Protein AF-A0A378FXF4-F1 (afdb_monomer_lite)

Sequence (335 aa):
MTRPAQHLLMALAFDVYWTLVVMLRERGLLIWLTLAIFAWLRLPATSRPPALLLAAAGCGLDACWALAGLIDFRGDSLLPLWMVALWLMFAVVWTRLTRTATLPGWVLATAATLGGPVAYLIGARLGAMTLLVPTALAVAAMACGWLVIMLLFHLGMGRQKMRFALLLLWLTVLAPAAHAADWLAWRRVGEAILTWGPFTVYHSQLRTPNGRYDGPQQDRALIITYQRDIDREALVDATRDQWQAQGILQQEPRSEAWLRMLQGIWPDVAPGSQLAFVVRGGEGQFWYRASAAQTAFTPLGPRQSAAFSTRFLAIWLDPRTTYPELRQQLIGGTP

Secondary structure (DSSP, 8-state):
--HHHHHHHHHHHHHHHHHHHHHHGGGGHHHHHHHHHHHHHTS-GGGHHHHHHHHHHHHHHHHHHHHTTSEEESSSSSS-HHHHHHHHHHHHHHHHHHHH--S-HHHHHHHHHHHHHHHHHHHHHTTSEEESS-HHHHHHHHHHHHHHHHHHHHHHTT-S-GGGHHHHHHHTS--------GGGSSEEEEEEEEEETTEEEEEEEEEETTSS---TTS-EEEEEEESS-B-HHHHHHHHHHHHHHTTHHHH-TTHHHHHHHHHHH---B-TT-EEEEEEETTEEEEEEES-TT--SPEEEEEEE-HHHHHHHHHHHHSTT-S-HHHHHHHTT---

Radius of gyration: 25.56 Å; chains: 1; bounding box: 62×44×76 Å

Foldseek 3Di:
DDLVVVLVVLVVVLVVLLVCCLQCPPVCLVVLQVVLVVLLVPDDPVLNVLLVVQLVLVQVLQLVCLVLQFKFFPDLDSGGSSSSSSSSNCSSSLSVCLVRDPDQLVVSLVCQLQVQLVSVVVSCVSVRMHGLDPSVLSNVSSSLSSNVSSVVSCVVVVRDDPPCVVVVVVSVVPPPPPPQPCQVVFAWLFKFWDDDVPGTAWIKTKGFNPSADPDLQGWIKIKIAGQAWAALVRVLVVLVVQCVLVCNVVVPVCSVVVSVVSSVWDGTAHHQKMWMWTDDSLKIWIWIDRHPSRPGTGTTDDIHGSVCSSSSCCCQAPCSHPCNVSNCRRRNHDD

Structure (mmCIF, N/CA/C/O backbone):
data_AF-A0A378FXF4-F1
#
_entry.id   AF-A0A378FXF4-F1
#
loop_
_atom_site.group_PDB
_atom_site.id
_atom_site.type_symbol
_atom_site.label_atom_id
_atom_site.label_alt_id
_atom_site.label_comp_id
_atom_site.label_asym_id
_atom_site.label_entity_id
_atom_site.label_seq_id
_atom_site.pdbx_PDB_ins_code
_atom_site.Cartn_x
_atom_site.Cartn_y
_atom_site.Cartn_z
_atom_site.occupancy
_atom_site.B_iso_or_equiv
_atom_site.auth_seq_id
_atom_site.auth_comp_id
_atom_site.auth_asym_id
_atom_site.auth_atom_id
_atom_site.pdbx_PDB_model_num
ATOM 1 N N . MET A 1 1 ? 18.047 5.728 -43.992 1.00 62.06 1 MET A N 1
ATOM 2 C CA . MET A 1 1 ? 17.307 6.518 -42.978 1.00 62.06 1 MET A CA 1
ATOM 3 C C . MET A 1 1 ? 18.247 7.529 -42.345 1.00 62.06 1 MET A C 1
ATOM 5 O O . MET A 1 1 ? 19.393 7.185 -42.085 1.00 62.06 1 MET A O 1
ATOM 9 N N . THR A 1 2 ? 17.780 8.751 -42.102 1.00 80.56 2 THR A N 1
ATOM 10 C CA . THR A 1 2 ? 18.538 9.773 -41.364 1.00 80.56 2 THR A CA 1
ATOM 11 C C . THR A 1 2 ? 18.615 9.413 -39.872 1.00 80.56 2 THR A C 1
ATOM 13 O O . THR A 1 2 ? 17.736 8.723 -39.353 1.00 80.56 2 THR A O 1
ATOM 16 N N . ARG A 1 3 ? 19.653 9.874 -39.158 1.00 76.44 3 ARG A N 1
ATOM 17 C CA . ARG A 1 3 ? 19.800 9.672 -37.698 1.00 76.44 3 ARG A CA 1
ATOM 18 C C . ARG A 1 3 ? 18.548 10.064 -36.881 1.00 76.44 3 ARG A C 1
ATOM 20 O O . ARG A 1 3 ? 18.115 9.244 -36.077 1.00 76.44 3 ARG A O 1
ATOM 27 N N . PRO A 1 4 ? 17.900 11.230 -37.093 1.00 76.44 4 PRO A N 1
ATOM 28 C CA . PRO A 1 4 ? 16.662 11.568 -36.380 1.00 76.44 4 PRO A CA 1
ATOM 29 C C . PRO A 1 4 ? 15.517 10.580 -36.648 1.00 76.44 4 PRO A C 1
ATOM 31 O O 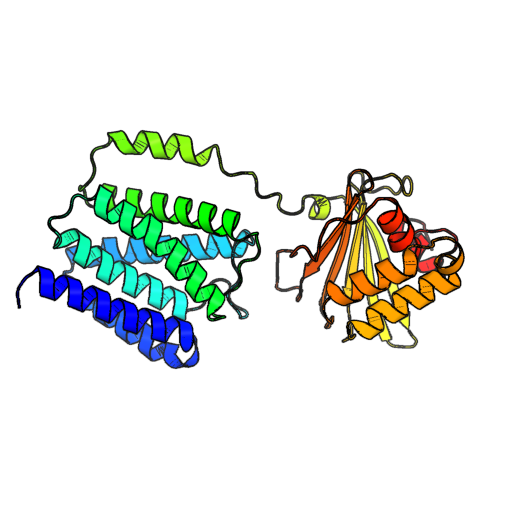. PRO A 1 4 ? 14.822 10.195 -35.712 1.00 76.44 4 PRO A O 1
ATOM 34 N N . ALA A 1 5 ? 15.367 10.091 -37.885 1.00 74.88 5 ALA A N 1
ATOM 35 C CA . ALA A 1 5 ? 14.353 9.087 -38.211 1.00 74.88 5 ALA A CA 1
ATOM 36 C C . ALA A 1 5 ? 14.603 7.747 -37.495 1.00 74.88 5 ALA A C 1
ATOM 38 O O . ALA A 1 5 ? 13.657 7.068 -37.106 1.00 74.88 5 ALA A O 1
ATOM 39 N N . GLN A 1 6 ? 15.869 7.373 -37.274 1.00 81.00 6 GLN A N 1
ATOM 40 C CA . GLN A 1 6 ? 16.220 6.179 -36.494 1.00 81.00 6 GLN A CA 1
ATOM 41 C C . GLN A 1 6 ? 15.868 6.331 -35.007 1.00 81.00 6 GLN A C 1
ATOM 43 O O . GLN A 1 6 ? 15.395 5.374 -34.399 1.00 81.00 6 GLN A O 1
ATOM 48 N N . HIS A 1 7 ? 16.074 7.515 -34.418 1.00 77.50 7 HIS A N 1
ATOM 49 C CA . HIS A 1 7 ? 15.700 7.778 -33.024 1.00 77.50 7 HIS A CA 1
ATOM 50 C C . HIS A 1 7 ? 14.183 7.783 -32.828 1.00 77.50 7 HIS A C 1
ATOM 52 O O . HIS A 1 7 ? 13.703 7.180 -31.872 1.00 77.50 7 HIS A O 1
ATOM 58 N N . LEU A 1 8 ? 13.439 8.392 -33.757 1.00 75.56 8 LEU A N 1
ATOM 59 C CA . LEU A 1 8 ? 11.977 8.385 -33.731 1.00 75.56 8 LEU A CA 1
ATOM 60 C C . LEU A 1 8 ? 11.420 6.962 -33.849 1.00 75.56 8 LEU A C 1
ATOM 62 O O . LEU A 1 8 ? 10.580 6.568 -33.049 1.00 75.56 8 LEU A O 1
ATOM 66 N N . LEU A 1 9 ? 11.930 6.165 -34.796 1.00 78.31 9 LEU A N 1
ATOM 67 C CA . LEU A 1 9 ? 11.511 4.770 -34.950 1.00 78.31 9 LEU A CA 1
ATOM 68 C C . LEU A 1 9 ? 11.789 3.949 -33.683 1.00 78.31 9 LEU A C 1
ATOM 70 O O . LEU A 1 9 ? 10.970 3.128 -33.288 1.00 78.31 9 LEU A O 1
ATOM 74 N N . MET A 1 10 ? 12.937 4.173 -33.042 1.00 84.56 10 MET A N 1
ATOM 75 C CA . MET A 1 10 ? 13.293 3.488 -31.802 1.00 84.56 10 MET A CA 1
ATOM 76 C C . MET A 1 10 ? 12.368 3.872 -30.640 1.00 84.56 10 MET A C 1
ATOM 78 O O . MET A 1 10 ? 11.980 2.989 -29.883 1.00 84.56 10 MET A O 1
ATOM 82 N N . ALA A 1 11 ? 12.006 5.153 -30.515 1.00 80.62 11 ALA A N 1
ATOM 83 C CA . ALA A 1 11 ? 11.046 5.614 -29.513 1.00 80.62 11 ALA A CA 1
ATOM 84 C C . ALA A 1 11 ? 9.661 4.989 -29.746 1.00 80.62 11 ALA A C 1
ATOM 86 O O . ALA A 1 11 ? 9.130 4.351 -28.848 1.00 80.62 11 ALA A O 1
ATOM 87 N N . LEU A 1 12 ? 9.149 5.038 -30.981 1.00 76.81 12 LEU A N 1
ATOM 88 C CA . LEU A 1 12 ? 7.864 4.425 -31.339 1.00 76.81 12 LEU A CA 1
ATOM 89 C C . LEU A 1 12 ? 7.848 2.910 -31.088 1.00 76.81 12 LEU A C 1
ATOM 91 O O . LEU A 1 12 ? 6.879 2.374 -30.559 1.00 76.81 12 LEU A O 1
ATOM 95 N N . ALA A 1 13 ? 8.925 2.207 -31.447 1.00 81.88 13 ALA A N 1
ATOM 96 C CA . ALA A 1 13 ? 9.041 0.773 -31.194 1.00 81.88 13 ALA A CA 1
ATOM 97 C C . ALA A 1 13 ? 9.066 0.457 -29.691 1.00 81.88 13 ALA A C 1
ATOM 99 O O . ALA A 1 13 ? 8.466 -0.530 -29.262 1.00 81.88 13 ALA A O 1
ATOM 100 N N . PHE A 1 14 ? 9.736 1.295 -28.893 1.00 92.62 14 PHE A N 1
ATOM 101 C CA . PHE A 1 14 ? 9.712 1.177 -27.440 1.00 92.62 14 PHE A CA 1
ATOM 102 C C . PHE A 1 14 ? 8.314 1.435 -26.878 1.00 92.62 14 PHE A C 1
ATOM 104 O O . PHE A 1 14 ? 7.867 0.645 -26.058 1.00 92.62 14 PHE A O 1
ATOM 111 N N . ASP A 1 15 ? 7.599 2.457 -27.350 1.00 85.62 15 ASP A N 1
ATOM 112 C CA . ASP A 1 15 ? 6.247 2.779 -26.881 1.00 85.62 15 ASP A CA 1
ATOM 113 C C . ASP A 1 15 ? 5.253 1.646 -27.184 1.00 85.62 15 ASP A C 1
ATOM 115 O O . ASP A 1 15 ? 4.431 1.287 -26.337 1.00 85.62 15 ASP A O 1
ATOM 119 N N . VAL A 1 16 ? 5.364 1.016 -28.360 1.00 85.62 16 VAL A N 1
ATOM 120 C CA . VAL A 1 16 ? 4.578 -0.180 -28.711 1.00 85.62 16 VAL A CA 1
ATOM 121 C C . VAL A 1 16 ? 4.917 -1.342 -27.780 1.00 85.62 16 VAL A C 1
ATOM 123 O O . VAL A 1 16 ? 4.015 -1.953 -27.209 1.00 85.62 16 VAL A O 1
ATOM 126 N N . TYR A 1 17 ? 6.206 -1.636 -27.590 1.00 93.50 17 TYR A N 1
ATOM 127 C CA . TYR A 1 17 ? 6.646 -2.691 -26.676 1.00 93.50 17 TYR A CA 1
ATOM 128 C C . TYR A 1 17 ? 6.151 -2.436 -25.246 1.00 93.50 17 TYR A C 1
ATOM 130 O O . TYR A 1 17 ? 5.557 -3.318 -24.632 1.00 93.50 17 TYR A O 1
ATOM 138 N N . TRP A 1 18 ? 6.336 -1.216 -24.743 1.00 95.50 18 TRP A N 1
ATOM 139 C CA . TRP A 1 18 ? 5.904 -0.779 -23.422 1.00 95.50 18 TRP A CA 1
ATOM 140 C C . TRP A 1 18 ? 4.398 -0.975 -23.242 1.00 95.50 18 TRP A C 1
ATOM 142 O O . TRP A 1 18 ? 3.968 -1.598 -22.272 1.00 95.50 18 TRP A O 1
ATOM 152 N N . THR A 1 19 ? 3.600 -0.531 -24.217 1.00 87.50 19 THR A N 1
ATOM 153 C CA . THR A 1 19 ? 2.136 -0.643 -24.174 1.00 87.50 19 THR A CA 1
ATOM 154 C C . THR A 1 19 ? 1.699 -2.102 -24.094 1.00 87.50 19 THR A C 1
ATOM 156 O O . THR A 1 19 ? 0.854 -2.455 -23.270 1.00 87.50 19 THR A O 1
ATOM 159 N N . LEU A 1 20 ? 2.298 -2.970 -24.915 1.00 87.62 20 LEU A N 1
ATOM 160 C CA . LEU A 1 20 ? 1.986 -4.398 -24.933 1.00 87.62 20 LEU A CA 1
ATOM 161 C C . LEU A 1 20 ? 2.370 -5.090 -23.620 1.00 87.62 20 LEU A C 1
ATOM 163 O O . LEU A 1 20 ? 1.566 -5.855 -23.085 1.00 87.62 20 LEU A O 1
ATOM 167 N N . VAL A 1 21 ? 3.547 -4.784 -23.067 1.00 94.25 21 VAL A N 1
ATOM 168 C CA . VAL A 1 21 ? 3.995 -5.318 -21.772 1.00 94.25 21 VAL A CA 1
ATOM 169 C C . VAL A 1 21 ? 3.034 -4.913 -20.653 1.00 94.25 21 VAL A C 1
ATOM 171 O O . VAL A 1 21 ? 2.615 -5.761 -19.870 1.00 94.25 21 VAL A O 1
ATOM 174 N N . VAL A 1 22 ? 2.634 -3.642 -20.593 1.00 89.06 22 VAL A N 1
ATOM 175 C CA . VAL A 1 22 ? 1.740 -3.116 -19.545 1.00 89.06 22 VAL A CA 1
ATOM 176 C C . VAL A 1 22 ? 0.324 -3.697 -19.648 1.00 89.06 22 VAL A C 1
ATOM 178 O O . VAL A 1 22 ? -0.300 -4.003 -18.626 1.00 89.06 22 VAL A O 1
ATOM 181 N N . MET A 1 23 ? -0.178 -3.891 -20.870 1.00 85.81 23 MET A N 1
ATOM 182 C CA . MET A 1 23 ? -1.511 -4.447 -21.132 1.00 85.81 23 MET A CA 1
ATOM 183 C C . MET A 1 23 ? -1.594 -5.949 -20.862 1.00 85.81 23 MET A C 1
ATOM 185 O O . MET A 1 23 ? -2.552 -6.421 -20.249 1.00 85.81 23 MET A O 1
ATOM 189 N N . LEU A 1 24 ? -0.601 -6.709 -21.328 1.00 88.06 24 LEU A N 1
ATOM 190 C CA . LEU A 1 24 ? -0.644 -8.173 -21.333 1.00 88.06 24 LEU A CA 1
ATOM 191 C C . LEU A 1 24 ? 0.106 -8.802 -20.154 1.00 88.06 24 LEU A C 1
ATOM 193 O O . LEU A 1 24 ? -0.220 -9.928 -19.779 1.00 88.06 24 LEU A O 1
ATOM 197 N N . ARG A 1 25 ? 1.064 -8.089 -19.548 1.00 92.06 25 ARG A N 1
ATOM 198 C CA . ARG A 1 25 ? 1.825 -8.497 -18.353 1.00 92.06 25 ARG A CA 1
ATOM 199 C C . ARG A 1 25 ? 2.312 -9.944 -18.462 1.00 92.06 25 ARG A C 1
ATOM 201 O O . ARG A 1 25 ? 3.013 -10.283 -19.418 1.00 92.06 25 ARG A O 1
ATOM 208 N N . GLU A 1 26 ? 1.883 -10.805 -17.542 1.00 90.81 26 GLU A N 1
ATOM 209 C CA . GLU A 1 26 ? 2.272 -12.217 -17.481 1.00 90.81 26 GLU A CA 1
ATOM 210 C C . GLU A 1 26 ? 1.847 -13.028 -18.712 1.00 90.81 26 GLU A C 1
ATOM 212 O O . GLU A 1 26 ? 2.525 -13.982 -19.086 1.00 90.81 26 GLU A O 1
ATOM 217 N N . ARG A 1 27 ? 0.778 -12.626 -19.418 1.00 91.56 27 ARG A N 1
ATOM 218 C CA . ARG A 1 27 ? 0.276 -13.360 -20.595 1.00 91.56 27 ARG A CA 1
ATOM 219 C C . ARG A 1 27 ? 1.272 -13.393 -21.755 1.00 91.56 27 ARG A C 1
ATOM 221 O O . ARG A 1 27 ? 1.179 -14.273 -22.602 1.00 91.56 27 ARG A O 1
ATOM 228 N N . GLY A 1 28 ? 2.201 -12.438 -21.810 1.00 92.62 28 GLY A N 1
ATOM 229 C CA . GLY A 1 28 ? 3.233 -12.360 -22.847 1.00 92.62 28 GLY A CA 1
ATOM 230 C C . GLY A 1 28 ? 4.659 -12.511 -22.321 1.00 92.62 28 GLY A C 1
ATOM 231 O O . GLY A 1 28 ? 5.595 -12.182 -23.044 1.00 92.62 28 GLY A O 1
ATOM 232 N N . LEU A 1 29 ? 4.847 -12.982 -21.083 1.00 94.12 29 LEU A N 1
ATOM 233 C CA . LEU A 1 29 ? 6.125 -12.897 -20.370 1.00 94.12 29 LEU A CA 1
ATOM 234 C C . LEU A 1 29 ? 7.330 -13.416 -21.172 1.00 94.12 29 LEU A C 1
ATOM 236 O O . LEU A 1 29 ? 8.355 -12.738 -21.265 1.00 94.12 29 LEU A O 1
ATOM 240 N N . LEU A 1 30 ? 7.193 -14.595 -21.787 1.00 96.81 30 LEU A N 1
ATOM 241 C CA . LEU A 1 30 ? 8.251 -15.195 -22.605 1.00 96.81 30 LEU A CA 1
ATOM 242 C C . LEU A 1 30 ? 8.636 -14.301 -23.790 1.00 96.81 30 LEU A C 1
ATOM 244 O O . LEU A 1 30 ? 9.818 -14.175 -24.106 1.00 96.81 30 LEU A O 1
ATOM 248 N N . ILE A 1 31 ? 7.657 -13.645 -24.417 1.00 97.62 31 ILE A N 1
ATOM 249 C CA . ILE A 1 31 ? 7.875 -12.741 -25.551 1.00 97.62 31 ILE A CA 1
ATOM 250 C C . ILE A 1 31 ? 8.644 -11.504 -25.078 1.00 97.62 31 ILE A C 1
ATOM 252 O O . ILE A 1 31 ? 9.648 -11.141 -25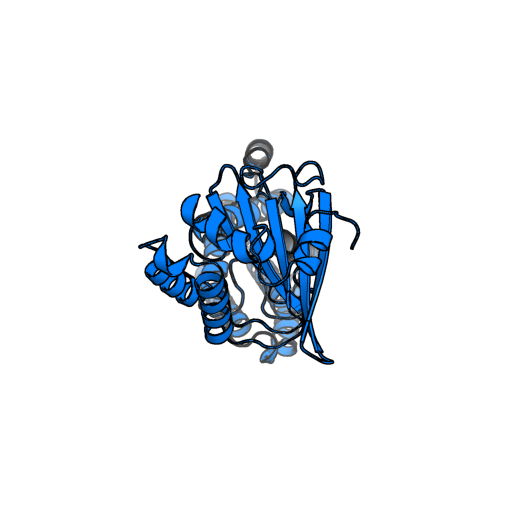.690 1.00 97.62 31 ILE A O 1
ATOM 256 N N . TRP A 1 32 ? 8.228 -10.893 -23.964 1.00 97.00 32 TRP A N 1
ATOM 257 C CA . TRP A 1 32 ? 8.865 -9.692 -23.412 1.00 97.00 32 TRP A CA 1
ATOM 258 C C . TRP A 1 32 ? 10.328 -9.944 -23.052 1.00 97.00 32 TRP A C 1
ATOM 260 O O . TRP A 1 32 ? 11.219 -9.236 -23.523 1.00 97.00 32 TRP A O 1
ATOM 270 N N . LEU A 1 33 ? 10.593 -11.008 -22.288 1.00 97.75 33 LEU A N 1
ATOM 271 C CA . LEU A 1 33 ? 11.952 -11.382 -21.900 1.00 97.75 33 LEU A CA 1
ATOM 272 C C . LEU A 1 33 ? 12.817 -11.695 -23.121 1.00 97.75 33 LEU A C 1
ATOM 274 O O . LEU A 1 33 ? 13.933 -11.188 -23.220 1.00 97.75 33 LEU A O 1
ATOM 278 N N . THR A 1 34 ? 12.296 -12.465 -24.079 1.00 97.94 34 THR A N 1
ATOM 279 C CA . THR A 1 34 ? 13.041 -12.819 -25.296 1.00 97.94 34 THR A CA 1
ATOM 280 C C . THR A 1 34 ? 13.419 -11.576 -26.095 1.00 97.94 34 THR A C 1
ATOM 282 O O . THR A 1 34 ? 14.577 -11.427 -26.485 1.00 97.94 34 THR A O 1
ATOM 285 N N . LEU A 1 35 ? 12.479 -10.649 -26.300 1.00 97.94 35 LEU A N 1
ATOM 286 C CA . LEU A 1 35 ? 12.739 -9.406 -27.025 1.00 97.94 35 LEU A CA 1
ATOM 287 C C . LEU A 1 35 ? 13.738 -8.507 -26.286 1.00 97.94 35 LEU A C 1
ATOM 289 O O . LEU A 1 35 ? 14.662 -7.992 -26.917 1.00 97.94 35 LEU A O 1
ATOM 293 N N . ALA A 1 36 ? 13.598 -8.339 -24.968 1.00 98.00 36 ALA A N 1
ATOM 294 C CA . ALA A 1 36 ? 14.503 -7.517 -24.164 1.00 98.00 36 ALA A CA 1
ATOM 295 C C . ALA A 1 36 ? 15.930 -8.090 -24.124 1.00 98.00 36 ALA A C 1
ATOM 297 O O . ALA A 1 36 ? 16.898 -7.358 -24.345 1.00 98.00 36 ALA A O 1
ATOM 298 N N . ILE A 1 37 ? 16.070 -9.404 -23.924 1.00 98.25 37 ILE A N 1
ATOM 299 C CA . ILE A 1 37 ? 17.364 -10.101 -23.939 1.00 98.25 37 ILE A CA 1
ATOM 300 C C . ILE A 1 37 ? 17.989 -10.022 -25.332 1.00 98.25 37 ILE A C 1
ATOM 302 O O . ILE A 1 37 ? 19.165 -9.679 -25.460 1.00 98.25 37 ILE A O 1
ATOM 306 N N . PHE A 1 38 ? 17.216 -10.272 -26.391 1.00 98.00 38 PHE A N 1
ATOM 307 C CA . PHE A 1 38 ? 17.705 -10.161 -27.763 1.00 98.00 38 PHE A CA 1
ATOM 308 C C . PHE A 1 38 ? 18.188 -8.740 -28.082 1.00 98.00 38 PHE A C 1
ATOM 310 O O . PHE A 1 38 ? 19.278 -8.564 -28.634 1.00 98.00 38 PHE A O 1
ATOM 317 N N . ALA A 1 39 ? 17.426 -7.715 -27.689 1.00 97.25 39 ALA A N 1
ATOM 318 C CA . ALA A 1 39 ? 17.811 -6.318 -27.865 1.00 97.25 39 ALA A CA 1
ATOM 319 C C . ALA A 1 39 ? 19.099 -5.978 -27.093 1.00 97.25 39 ALA A C 1
ATOM 321 O O . ALA A 1 39 ? 19.983 -5.305 -27.630 1.00 97.25 39 ALA A O 1
ATOM 322 N N . TRP A 1 40 ? 19.252 -6.493 -25.870 1.00 98.00 40 TRP A N 1
ATOM 323 C CA . TRP A 1 40 ? 20.467 -6.334 -25.072 1.00 98.00 40 TRP A CA 1
ATOM 324 C C . TRP A 1 40 ? 21.684 -7.022 -25.703 1.00 98.00 40 TRP A C 1
ATOM 326 O O . TRP A 1 40 ? 22.749 -6.411 -25.811 1.00 98.00 40 TRP A O 1
ATOM 336 N N . LEU A 1 41 ? 21.538 -8.247 -26.215 1.00 97.31 41 LEU A N 1
ATOM 337 C CA . LEU A 1 41 ? 22.616 -8.967 -26.906 1.00 97.31 41 LEU A CA 1
ATOM 338 C C . LEU A 1 41 ? 23.082 -8.242 -28.180 1.00 97.31 41 LEU A C 1
ATOM 340 O O . LEU A 1 41 ? 24.266 -8.298 -28.529 1.00 97.31 41 LEU A O 1
ATOM 344 N N . ARG A 1 42 ? 22.176 -7.515 -28.847 1.00 96.62 42 ARG A N 1
ATOM 345 C CA . ARG A 1 42 ? 22.469 -6.682 -30.026 1.00 96.62 42 ARG A CA 1
ATOM 346 C C . ARG A 1 42 ? 23.217 -5.385 -29.701 1.0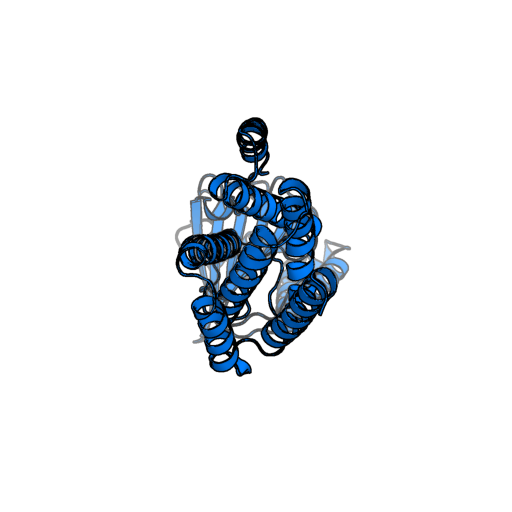0 96.62 42 ARG A C 1
ATOM 348 O O . ARG A 1 42 ? 23.692 -4.726 -30.628 1.00 96.62 42 ARG A O 1
ATOM 355 N N . LEU A 1 43 ? 23.354 -5.006 -28.429 1.00 95.06 43 LEU A N 1
ATOM 356 C CA . LEU A 1 43 ? 24.229 -3.901 -28.048 1.00 95.06 43 LEU A CA 1
ATOM 357 C C . LEU A 1 43 ? 25.710 -4.280 -28.230 1.00 95.06 43 LEU A C 1
ATOM 359 O O . LEU A 1 43 ? 26.091 -5.426 -27.956 1.00 95.06 43 LEU A O 1
ATOM 363 N N . PRO A 1 44 ? 26.578 -3.315 -28.609 1.00 94.38 44 PRO A N 1
ATOM 364 C CA . PRO A 1 44 ? 28.025 -3.511 -28.567 1.00 94.38 44 PRO A CA 1
ATOM 365 C C . PRO A 1 44 ? 28.464 -3.965 -27.173 1.00 94.38 44 PRO A C 1
ATOM 367 O O . PRO A 1 44 ? 27.921 -3.475 -26.181 1.00 94.38 44 PRO A O 1
ATOM 370 N N . ALA A 1 45 ? 29.475 -4.834 -27.076 1.00 93.69 45 ALA A N 1
ATOM 371 C CA . ALA A 1 45 ? 29.918 -5.406 -25.798 1.00 93.69 45 ALA A CA 1
ATOM 372 C C . ALA A 1 45 ? 30.216 -4.334 -24.729 1.00 93.69 45 ALA A C 1
ATOM 374 O O . ALA A 1 45 ? 29.825 -4.487 -23.578 1.00 93.69 45 ALA A O 1
ATOM 375 N N . THR A 1 46 ? 30.782 -3.189 -25.127 1.00 91.00 46 THR A N 1
ATOM 376 C CA . THR A 1 46 ? 31.070 -2.053 -24.230 1.00 91.00 46 THR A CA 1
ATOM 377 C C . THR A 1 46 ? 29.827 -1.314 -23.723 1.00 91.00 46 THR A C 1
ATOM 379 O O . THR A 1 46 ? 29.931 -0.504 -22.808 1.00 91.00 46 THR A O 1
ATOM 382 N N . SER A 1 47 ? 28.658 -1.526 -24.333 1.00 93.44 47 SER A N 1
ATOM 383 C CA . SER A 1 47 ? 27.374 -0.914 -23.944 1.00 93.44 47 SER A CA 1
ATOM 384 C C . SER A 1 47 ? 26.516 -1.834 -23.079 1.00 93.44 47 SER A C 1
ATOM 386 O O . SER A 1 47 ? 25.562 -1.362 -22.469 1.00 93.44 47 SER A O 1
ATOM 388 N N . ARG A 1 48 ? 26.829 -3.134 -23.021 1.00 95.31 48 ARG A N 1
ATOM 389 C CA . ARG A 1 48 ? 26.030 -4.112 -22.272 1.00 95.31 48 ARG A CA 1
ATOM 390 C C . ARG A 1 48 ? 26.103 -3.908 -20.754 1.00 95.31 48 ARG A C 1
ATOM 392 O O . ARG A 1 48 ? 25.032 -3.925 -20.150 1.00 95.31 48 ARG A O 1
ATOM 399 N N . PRO A 1 49 ? 27.282 -3.663 -20.135 1.00 95.12 49 PRO A N 1
ATOM 400 C CA . PRO A 1 49 ? 27.361 -3.414 -18.697 1.00 95.12 49 PRO A CA 1
ATOM 401 C C . PRO A 1 49 ? 26.554 -2.196 -18.220 1.00 95.12 49 PRO A C 1
ATOM 403 O O . PRO A 1 49 ? 25.748 -2.375 -17.312 1.00 95.12 49 PRO A O 1
ATOM 406 N N . PRO A 1 50 ? 26.666 -0.986 -18.816 1.00 94.00 50 PRO A N 1
ATOM 407 C CA . PRO A 1 50 ? 25.881 0.156 -18.345 1.00 94.00 50 PRO A CA 1
ATOM 408 C C . PRO A 1 50 ? 24.373 -0.045 -18.550 1.00 94.00 50 PRO A C 1
ATOM 410 O O . PRO A 1 50 ? 23.596 0.383 -17.702 1.00 94.00 50 PRO A O 1
ATOM 413 N N . ALA A 1 51 ? 23.951 -0.736 -19.617 1.00 96.62 51 ALA A N 1
ATOM 414 C CA . ALA A 1 51 ? 22.544 -1.087 -19.809 1.00 96.62 51 ALA A CA 1
ATOM 415 C C . ALA A 1 51 ? 22.043 -2.058 -18.724 1.00 96.62 51 ALA A C 1
ATOM 417 O O . ALA A 1 51 ? 20.970 -1.855 -18.166 1.00 96.62 51 ALA A O 1
ATOM 418 N N . LEU A 1 52 ? 22.826 -3.086 -18.385 1.00 97.50 52 LEU A N 1
ATOM 419 C CA . LEU A 1 52 ? 22.442 -4.050 -17.353 1.00 97.50 52 LEU A CA 1
ATOM 420 C C . LEU A 1 52 ? 22.414 -3.411 -15.957 1.00 97.50 52 LEU A C 1
ATOM 422 O O . LEU A 1 52 ? 21.484 -3.654 -15.196 1.00 97.50 52 LEU A O 1
ATOM 426 N N . LEU A 1 53 ? 23.391 -2.553 -15.644 1.00 96.69 53 LEU A N 1
ATOM 427 C CA . LEU A 1 53 ? 23.423 -1.794 -14.391 1.00 96.69 53 LEU A CA 1
ATOM 428 C C . LEU A 1 53 ? 22.222 -0.855 -14.266 1.00 96.69 53 LEU A C 1
ATOM 430 O O . LEU A 1 53 ? 21.620 -0.786 -13.199 1.00 96.69 53 LEU A O 1
ATOM 434 N N . LEU A 1 54 ? 21.844 -0.167 -15.348 1.00 97.19 54 LEU A N 1
ATOM 435 C CA . LEU A 1 54 ? 20.661 0.691 -15.360 1.00 97.19 54 LEU A CA 1
ATOM 436 C C . LEU A 1 54 ? 19.373 -0.118 -15.147 1.00 97.19 54 LEU A C 1
ATOM 438 O O . LEU A 1 54 ? 18.531 0.286 -14.351 1.00 97.19 54 LEU A O 1
ATOM 442 N N . ALA A 1 55 ? 19.237 -1.270 -15.808 1.00 98.19 55 ALA A N 1
ATOM 443 C CA . ALA A 1 55 ? 18.089 -2.154 -15.619 1.00 98.19 55 ALA A CA 1
ATOM 444 C C . ALA A 1 55 ? 18.004 -2.675 -14.175 1.00 98.19 55 ALA A C 1
ATOM 446 O O . ALA A 1 55 ? 16.938 -2.622 -13.566 1.00 98.19 55 ALA A O 1
ATOM 447 N N . ALA A 1 56 ? 19.129 -3.121 -13.607 1.00 97.81 56 ALA A N 1
ATOM 448 C CA . ALA A 1 56 ? 19.201 -3.607 -12.232 1.00 97.81 56 ALA A CA 1
ATOM 449 C C . ALA A 1 56 ? 18.881 -2.503 -11.214 1.00 97.81 56 ALA A C 1
ATOM 451 O O . ALA A 1 56 ? 18.116 -2.734 -10.282 1.00 97.81 56 ALA A O 1
ATOM 452 N N . ALA A 1 57 ? 19.415 -1.295 -11.412 1.00 96.50 57 ALA A N 1
ATOM 453 C CA . ALA A 1 57 ? 19.123 -0.151 -10.556 1.00 96.50 57 ALA A CA 1
ATOM 454 C C . ALA A 1 57 ? 17.644 0.263 -10.636 1.00 96.50 57 ALA A C 1
ATOM 456 O O . ALA A 1 57 ? 17.051 0.574 -9.608 1.00 96.50 57 ALA A O 1
ATOM 457 N N . GLY A 1 58 ? 17.030 0.212 -11.823 1.00 97.50 58 GLY A N 1
ATOM 458 C CA . GLY A 1 58 ? 15.601 0.481 -11.997 1.00 97.50 58 GLY A CA 1
ATOM 459 C C . GLY A 1 58 ? 14.715 -0.567 -11.321 1.00 97.50 58 GLY A C 1
ATOM 460 O O . GLY A 1 58 ? 13.811 -0.219 -10.567 1.00 97.50 58 GLY A O 1
ATOM 461 N N . CYS A 1 59 ? 15.043 -1.852 -11.484 1.00 97.56 59 CYS A N 1
ATOM 462 C CA . CYS A 1 59 ? 14.369 -2.944 -10.774 1.00 97.56 59 CYS A CA 1
ATOM 463 C C . CYS A 1 59 ? 14.500 -2.802 -9.249 1.00 97.56 59 CYS A C 1
ATOM 465 O O . CYS A 1 59 ? 13.533 -3.004 -8.519 1.00 97.56 59 CYS A O 1
ATOM 467 N N . GLY A 1 60 ? 15.691 -2.436 -8.763 1.00 96.25 60 GLY A N 1
ATOM 468 C CA . GLY A 1 60 ? 15.930 -2.180 -7.344 1.00 96.25 60 GLY A CA 1
ATOM 469 C C . GLY A 1 60 ? 15.121 -0.993 -6.821 1.00 96.25 60 GLY A C 1
ATOM 470 O O . GLY A 1 60 ? 14.569 -1.068 -5.728 1.00 96.25 60 GLY A O 1
ATOM 471 N N . LEU A 1 61 ? 14.999 0.076 -7.611 1.00 95.94 61 LEU A N 1
ATOM 472 C CA . LEU A 1 61 ? 14.180 1.238 -7.274 1.00 95.94 61 LEU A CA 1
ATOM 473 C C . LEU A 1 61 ? 12.696 0.865 -7.145 1.00 95.94 61 LEU A C 1
ATOM 475 O O . LEU A 1 61 ? 12.067 1.229 -6.154 1.00 95.94 61 LEU A O 1
ATOM 479 N N . ASP A 1 62 ? 12.168 0.078 -8.084 1.00 95.81 62 ASP A N 1
ATOM 480 C CA . ASP A 1 62 ? 10.792 -0.424 -8.018 1.00 95.81 62 ASP A CA 1
ATOM 481 C C . ASP A 1 62 ? 10.557 -1.338 -6.824 1.00 95.81 62 ASP A C 1
ATOM 483 O O . ASP A 1 62 ? 9.544 -1.204 -6.142 1.00 95.81 62 ASP A O 1
ATOM 487 N N . ALA A 1 63 ? 11.502 -2.233 -6.528 1.00 92.31 63 ALA A N 1
ATOM 488 C CA . ALA A 1 63 ? 11.424 -3.084 -5.348 1.00 92.31 63 ALA A CA 1
ATOM 489 C C . ALA A 1 63 ? 11.419 -2.247 -4.058 1.00 92.31 63 ALA A C 1
ATOM 491 O O . ALA A 1 63 ? 10.619 -2.504 -3.162 1.00 92.31 63 ALA A O 1
ATOM 492 N N . CYS A 1 64 ? 12.253 -1.204 -3.973 1.00 92.12 64 CYS A N 1
ATOM 493 C CA . CYS A 1 64 ? 12.248 -0.267 -2.849 1.00 92.12 64 CYS A CA 1
ATOM 494 C C . CYS A 1 64 ? 10.908 0.465 -2.719 1.00 92.12 64 CYS A C 1
ATOM 496 O O . CYS A 1 64 ? 10.393 0.601 -1.613 1.00 92.12 64 CYS A O 1
ATOM 498 N N . TRP A 1 65 ? 10.323 0.921 -3.827 1.00 93.81 65 TRP A N 1
ATOM 499 C CA . TRP A 1 65 ? 9.009 1.563 -3.824 1.00 93.81 65 TRP A CA 1
ATOM 500 C C . TRP A 1 65 ? 7.884 0.609 -3.437 1.00 93.81 65 TRP A C 1
ATOM 502 O O . TRP A 1 65 ? 6.988 1.016 -2.700 1.00 93.81 65 TRP A O 1
ATOM 512 N N . ALA A 1 66 ? 7.945 -0.646 -3.872 1.00 86.81 66 ALA A N 1
ATOM 513 C CA . ALA A 1 66 ? 6.998 -1.672 -3.459 1.00 86.81 66 ALA A CA 1
ATOM 514 C C . ALA A 1 66 ? 7.105 -1.959 -1.952 1.00 86.81 66 ALA A C 1
ATOM 516 O O . ALA A 1 66 ? 6.110 -1.900 -1.233 1.00 86.81 66 ALA A O 1
ATOM 517 N N . LEU A 1 67 ? 8.325 -2.156 -1.437 1.00 84.56 67 LEU A N 1
ATOM 518 C CA . LEU A 1 67 ? 8.573 -2.375 -0.005 1.00 84.56 67 LEU A CA 1
ATOM 519 C C . LEU A 1 67 ? 8.174 -1.175 0.863 1.00 84.56 67 LEU A C 1
ATOM 521 O O . LEU A 1 67 ? 7.680 -1.359 1.974 1.00 84.56 67 LEU A O 1
ATOM 525 N N . ALA A 1 68 ? 8.375 0.046 0.364 1.00 81.56 68 ALA A N 1
ATOM 526 C CA . ALA A 1 68 ? 7.996 1.278 1.051 1.00 81.56 68 ALA A CA 1
ATOM 527 C C . ALA A 1 68 ? 6.486 1.571 0.993 1.00 81.56 68 ALA A C 1
ATOM 529 O O . ALA A 1 68 ? 6.040 2.557 1.580 1.00 81.56 68 ALA A O 1
ATOM 530 N N . GLY A 1 69 ? 5.699 0.756 0.283 1.00 80.94 69 GLY A N 1
ATOM 531 C CA . GLY A 1 69 ? 4.267 0.978 0.116 1.00 80.94 69 GLY A CA 1
ATOM 532 C C . GLY A 1 69 ? 3.951 2.204 -0.742 1.00 80.94 69 GLY A C 1
ATOM 533 O O . GLY A 1 69 ? 2.991 2.914 -0.462 1.00 80.94 69 GLY A O 1
ATOM 534 N N . LEU A 1 70 ? 4.770 2.495 -1.758 1.00 86.69 70 LEU A N 1
ATOM 535 C CA . LEU A 1 70 ? 4.508 3.546 -2.746 1.00 86.69 70 LEU A CA 1
ATOM 536 C C . LEU A 1 70 ? 3.675 3.009 -3.918 1.00 86.69 70 LEU A C 1
ATOM 538 O O . LEU A 1 70 ? 2.730 3.661 -4.371 1.00 86.69 70 LEU A O 1
ATOM 542 N N . ILE A 1 71 ? 4.040 1.820 -4.399 1.00 91.12 71 ILE A N 1
ATOM 543 C CA . ILE A 1 71 ? 3.400 1.118 -5.513 1.00 91.12 71 ILE A CA 1
ATOM 544 C C . ILE A 1 71 ? 3.123 -0.331 -5.122 1.00 91.12 71 ILE A C 1
ATOM 546 O O . ILE A 1 71 ? 3.825 -0.886 -4.287 1.00 91.12 71 ILE A O 1
ATOM 550 N N . ASP A 1 72 ? 2.128 -0.944 -5.750 1.00 87.69 72 ASP A N 1
ATOM 551 C CA . ASP A 1 72 ? 1.862 -2.377 -5.633 1.00 87.69 72 ASP A CA 1
ATOM 552 C C . ASP A 1 72 ? 1.620 -2.976 -7.020 1.00 87.69 72 ASP A C 1
ATOM 554 O O . ASP A 1 72 ? 0.797 -2.478 -7.797 1.00 87.69 72 ASP A O 1
ATOM 558 N N . PHE A 1 73 ? 2.373 -4.022 -7.350 1.00 86.31 73 PHE A N 1
ATOM 559 C CA . PHE A 1 73 ? 2.216 -4.763 -8.594 1.00 86.31 73 PHE A CA 1
ATOM 560 C C . PHE A 1 73 ? 1.205 -5.875 -8.350 1.00 86.31 73 PHE A C 1
ATOM 562 O O . PHE A 1 73 ? 1.422 -6.723 -7.497 1.00 86.31 73 PHE A O 1
ATOM 569 N N . ARG A 1 74 ? 0.100 -5.894 -9.103 1.00 69.50 74 ARG A N 1
ATOM 570 C CA . ARG A 1 74 ? -0.980 -6.873 -8.892 1.00 69.50 74 ARG A CA 1
ATOM 571 C C . ARG A 1 74 ? -0.447 -8.313 -9.034 1.00 69.50 74 ARG A C 1
ATOM 573 O O . ARG A 1 74 ? -0.253 -8.764 -10.163 1.00 69.50 74 ARG A O 1
ATOM 580 N N . GLY A 1 75 ? -0.228 -9.016 -7.919 1.00 66.94 75 GLY A N 1
ATOM 581 C CA . GLY A 1 75 ? 0.269 -10.398 -7.864 1.00 66.94 75 GLY A CA 1
ATOM 582 C C . GLY A 1 75 ? 0.998 -10.730 -6.552 1.00 66.94 75 GLY A C 1
ATOM 583 O O . GLY A 1 75 ? 1.106 -9.886 -5.670 1.00 66.94 75 GLY A O 1
ATOM 584 N N . ASP A 1 76 ? 1.519 -11.956 -6.438 1.00 66.94 76 ASP A N 1
ATOM 585 C CA . ASP A 1 76 ? 2.179 -12.454 -5.211 1.00 66.94 76 ASP A CA 1
ATOM 586 C C . ASP A 1 76 ? 3.680 -12.106 -5.122 1.00 66.94 76 ASP A C 1
ATOM 588 O O . ASP A 1 76 ? 4.345 -12.399 -4.128 1.00 66.94 76 ASP A O 1
ATOM 592 N N . SER A 1 77 ? 4.251 -11.512 -6.174 1.00 75.56 77 SER A N 1
ATOM 593 C CA . SER A 1 77 ? 5.684 -11.216 -6.269 1.00 75.56 77 SER A CA 1
ATOM 594 C C . SER A 1 77 ? 5.988 -9.740 -6.022 1.00 75.56 77 SER A C 1
ATOM 596 O O . SER A 1 77 ? 5.357 -8.882 -6.633 1.00 75.56 77 SER A O 1
ATOM 598 N N . LEU A 1 78 ? 7.044 -9.454 -5.251 1.00 83.38 78 LEU A N 1
ATOM 599 C CA . LEU A 1 78 ? 7.511 -8.085 -4.983 1.00 83.38 78 LEU A CA 1
ATOM 600 C C . LEU A 1 78 ? 7.812 -7.284 -6.261 1.00 83.38 78 LEU A C 1
ATOM 602 O O . LEU A 1 78 ? 7.503 -6.100 -6.344 1.00 83.38 78 LEU A O 1
ATOM 606 N N . LEU A 1 79 ? 8.438 -7.931 -7.247 1.00 91.81 79 LEU A N 1
ATOM 607 C CA . LEU A 1 79 ? 8.727 -7.348 -8.550 1.00 91.81 79 LEU A CA 1
ATOM 608 C C . LEU A 1 79 ? 8.435 -8.393 -9.635 1.00 91.81 79 LEU A C 1
ATOM 610 O O . LEU A 1 79 ? 9.157 -9.391 -9.721 1.00 91.81 79 LEU A O 1
ATOM 614 N N . PRO A 1 80 ? 7.400 -8.197 -10.464 1.00 93.94 80 PRO A N 1
ATOM 615 C CA . PRO A 1 80 ? 7.031 -9.179 -11.470 1.00 93.94 80 PRO A CA 1
ATOM 616 C C . PRO A 1 80 ? 8.020 -9.190 -12.641 1.00 93.94 80 PRO A C 1
ATOM 618 O O . PRO A 1 80 ? 8.609 -8.170 -13.014 1.00 93.94 80 PRO A O 1
ATOM 621 N N . LEU A 1 81 ? 8.175 -10.350 -13.283 1.00 95.69 81 LEU A N 1
ATOM 622 C CA . LEU A 1 81 ? 9.180 -10.541 -14.335 1.00 95.69 81 LEU A CA 1
ATOM 623 C C . LEU A 1 81 ? 8.904 -9.711 -15.599 1.00 95.69 81 LEU A C 1
ATOM 625 O O . LEU A 1 81 ? 9.845 -9.341 -16.305 1.00 95.69 81 LEU A O 1
ATOM 629 N N . TRP A 1 82 ? 7.645 -9.357 -15.880 1.00 96.00 82 TRP A N 1
ATOM 630 C CA . TRP A 1 82 ? 7.333 -8.443 -16.985 1.00 96.00 82 TRP A CA 1
ATOM 631 C C . TRP A 1 82 ? 7.896 -7.036 -16.741 1.00 96.00 82 TRP A C 1
ATOM 633 O O . TRP A 1 82 ? 8.313 -6.381 -17.695 1.00 96.00 82 TRP A O 1
ATOM 643 N N . MET A 1 83 ? 7.974 -6.587 -15.482 1.00 96.69 83 MET A N 1
ATOM 644 C CA . MET A 1 83 ? 8.574 -5.297 -15.135 1.00 96.69 83 MET A CA 1
ATOM 645 C C . MET A 1 83 ? 10.096 -5.346 -15.298 1.00 96.69 83 MET A C 1
ATOM 647 O O . MET A 1 83 ? 10.695 -4.421 -15.843 1.00 96.69 83 MET A O 1
ATOM 651 N N . VAL A 1 84 ? 10.725 -6.469 -14.939 1.00 97.75 84 VAL A N 1
ATOM 652 C CA . VAL A 1 84 ? 12.157 -6.705 -15.197 1.00 97.75 84 VAL A CA 1
ATOM 653 C C . VAL A 1 84 ? 12.461 -6.650 -16.700 1.00 97.75 84 VAL A C 1
ATOM 655 O O . VAL A 1 84 ? 13.414 -5.991 -17.125 1.00 97.75 84 VAL A O 1
ATOM 658 N N . ALA A 1 85 ? 11.625 -7.287 -17.528 1.00 97.94 85 ALA A N 1
ATOM 659 C CA . ALA A 1 85 ? 11.747 -7.227 -18.985 1.00 97.94 85 ALA A CA 1
ATOM 660 C C . ALA A 1 85 ? 11.580 -5.795 -19.525 1.00 97.94 85 ALA A C 1
ATOM 662 O O . ALA A 1 85 ? 12.270 -5.398 -20.469 1.00 97.94 85 ALA A O 1
ATOM 663 N N . LEU A 1 86 ? 10.675 -5.013 -18.930 1.00 97.44 86 LEU A N 1
ATOM 664 C CA . LEU A 1 86 ? 10.440 -3.621 -19.296 1.00 97.44 86 LEU A CA 1
ATOM 665 C C . LEU A 1 86 ? 11.646 -2.735 -18.972 1.00 97.44 86 LEU A C 1
ATOM 667 O O . LEU A 1 86 ? 12.105 -1.994 -19.843 1.00 97.44 86 LEU A O 1
ATOM 671 N N . TRP A 1 87 ? 12.210 -2.870 -17.769 1.00 98.19 87 TRP A N 1
ATOM 672 C CA . TRP A 1 87 ? 13.426 -2.166 -17.358 1.00 98.19 87 TRP A CA 1
ATOM 673 C C . TRP A 1 87 ? 14.626 -2.509 -18.231 1.00 98.19 87 TRP A C 1
ATOM 675 O O . TRP A 1 87 ? 15.369 -1.609 -18.627 1.00 98.19 87 TRP A O 1
ATOM 685 N N . LEU A 1 88 ? 14.805 -3.786 -18.581 1.00 98.56 88 LEU A N 1
ATOM 686 C CA . LEU A 1 88 ? 15.881 -4.198 -19.478 1.00 98.56 88 LEU A CA 1
ATOM 687 C C . LEU A 1 88 ? 15.725 -3.562 -20.864 1.00 98.56 88 LEU A C 1
ATOM 689 O O . LEU A 1 88 ? 16.684 -2.986 -21.381 1.00 98.56 88 LEU A O 1
ATOM 693 N N . MET A 1 89 ? 14.525 -3.611 -21.451 1.00 98.00 89 MET A N 1
ATOM 694 C CA . MET A 1 89 ? 14.277 -2.989 -22.755 1.00 98.00 89 MET A CA 1
ATOM 695 C C . MET A 1 89 ? 14.489 -1.471 -22.707 1.00 98.00 89 MET A C 1
ATOM 697 O O . MET A 1 89 ? 15.172 -0.917 -23.573 1.00 98.00 89 MET A O 1
ATOM 701 N N . PHE A 1 90 ? 13.962 -0.803 -21.678 1.00 97.12 90 PHE A N 1
ATOM 702 C CA . PHE A 1 90 ? 14.176 0.625 -21.468 1.00 97.12 90 PHE A CA 1
ATOM 703 C C . PHE A 1 90 ? 15.671 0.947 -21.385 1.00 97.12 90 PHE A C 1
ATOM 705 O O . PHE A 1 90 ? 16.155 1.815 -22.110 1.00 97.12 90 PHE A O 1
ATOM 712 N N . ALA A 1 91 ? 16.433 0.210 -20.577 1.00 97.62 91 ALA A N 1
ATOM 713 C CA . ALA A 1 91 ? 17.859 0.451 -20.406 1.00 97.62 91 ALA A CA 1
ATOM 714 C C . ALA A 1 91 ? 18.656 0.251 -21.705 1.00 97.62 91 ALA A C 1
ATOM 716 O O . ALA A 1 91 ? 19.608 0.993 -21.971 1.00 97.62 91 ALA A O 1
ATOM 717 N N . VAL A 1 92 ? 18.255 -0.705 -22.548 1.00 97.06 92 VAL A N 1
ATOM 718 C CA . VAL A 1 92 ? 18.839 -0.916 -23.880 1.00 97.06 92 VAL A CA 1
ATOM 719 C C . VAL A 1 92 ? 18.580 0.281 -24.793 1.00 97.06 92 VAL A C 1
ATOM 721 O O . VAL A 1 92 ? 19.525 0.836 -25.367 1.00 97.06 92 VAL A O 1
ATOM 724 N N . VAL A 1 93 ? 17.317 0.701 -24.904 1.00 94.25 93 VAL A N 1
ATOM 725 C CA . VAL A 1 93 ? 16.902 1.846 -25.728 1.00 94.25 93 VAL A CA 1
ATOM 726 C C . VAL A 1 93 ? 17.584 3.124 -25.245 1.00 94.25 93 VAL A C 1
ATOM 728 O O . VAL A 1 93 ? 18.169 3.856 -26.047 1.00 94.25 93 VAL A O 1
ATOM 731 N N . TRP A 1 94 ? 17.605 3.347 -23.933 1.00 94.31 94 TRP A N 1
ATOM 732 C CA . TRP A 1 94 ? 18.198 4.523 -23.309 1.00 94.31 94 TRP A CA 1
ATOM 733 C C . TRP A 1 94 ? 19.715 4.586 -23.488 1.00 94.31 94 TRP A C 1
ATOM 735 O O . TRP A 1 94 ? 20.268 5.635 -23.831 1.00 94.31 94 TRP A O 1
ATOM 745 N N . THR A 1 95 ? 20.410 3.456 -23.331 1.00 94.06 95 THR A N 1
ATOM 746 C CA . THR A 1 95 ? 21.861 3.368 -23.557 1.00 94.06 95 THR A CA 1
ATOM 747 C C . THR A 1 95 ? 22.203 3.666 -25.011 1.00 94.06 95 THR A C 1
ATOM 749 O O . THR A 1 95 ? 23.144 4.417 -25.293 1.00 94.06 95 THR A O 1
ATOM 752 N N . ARG A 1 96 ? 21.419 3.127 -25.951 1.00 91.56 96 ARG A N 1
ATOM 753 C CA . ARG A 1 96 ? 21.595 3.405 -27.377 1.00 91.56 96 ARG A CA 1
ATOM 754 C C . ARG A 1 96 ? 21.344 4.877 -27.685 1.00 91.56 96 ARG A C 1
ATOM 756 O O . ARG A 1 96 ? 22.182 5.494 -28.345 1.00 91.56 96 ARG A O 1
ATOM 763 N N . LEU A 1 97 ? 20.250 5.446 -27.179 1.00 89.62 97 LEU A N 1
ATOM 764 C CA . LEU A 1 97 ? 19.920 6.862 -27.342 1.00 89.62 97 LEU A CA 1
ATOM 765 C C . LEU A 1 97 ? 21.043 7.744 -26.788 1.00 89.62 97 LEU A C 1
ATOM 767 O O . LEU A 1 97 ? 21.552 8.603 -27.495 1.00 89.62 97 LEU A O 1
ATOM 771 N N . THR A 1 98 ? 21.527 7.459 -25.582 1.00 89.75 98 THR A N 1
ATOM 772 C CA . THR A 1 98 ? 22.596 8.226 -24.925 1.00 89.75 98 THR A CA 1
ATOM 773 C C . THR A 1 98 ? 23.912 8.205 -25.702 1.00 89.75 98 THR A C 1
ATOM 775 O O . THR A 1 98 ? 24.638 9.199 -25.709 1.00 89.75 98 THR A O 1
ATOM 778 N N . ARG A 1 99 ? 24.245 7.093 -26.368 1.00 88.12 99 ARG A N 1
ATOM 779 C CA . ARG A 1 99 ? 25.474 6.988 -27.175 1.00 88.12 99 ARG A CA 1
ATOM 780 C C . ARG A 1 99 ? 25.366 7.639 -28.548 1.00 88.12 99 ARG A C 1
ATOM 782 O O . ARG A 1 99 ? 26.385 8.043 -29.096 1.00 88.12 99 ARG A O 1
ATOM 789 N N . THR A 1 100 ? 24.167 7.708 -29.113 1.00 87.75 100 THR A N 1
ATOM 790 C CA . THR A 1 100 ? 23.966 8.116 -30.513 1.00 87.75 100 THR A CA 1
ATOM 791 C C . THR A 1 100 ? 23.368 9.512 -30.661 1.00 87.75 100 THR A C 1
ATOM 793 O O . THR A 1 100 ? 23.600 10.161 -31.680 1.00 87.75 100 THR A O 1
ATOM 796 N N . ALA A 1 101 ? 22.658 10.005 -29.645 1.00 84.06 101 ALA A N 1
ATOM 797 C CA . ALA A 1 101 ? 22.089 11.341 -29.628 1.00 84.06 101 ALA A CA 1
ATOM 798 C C . ALA A 1 101 ? 23.168 12.419 -29.441 1.00 84.06 101 ALA A C 1
ATOM 800 O O . ALA A 1 101 ? 24.082 12.314 -28.613 1.00 84.06 101 ALA A O 1
ATOM 801 N N . THR A 1 102 ? 23.001 13.511 -30.182 1.00 82.81 102 THR A N 1
ATOM 802 C CA . THR A 1 102 ? 23.807 14.735 -30.070 1.00 82.81 102 THR A CA 1
ATOM 803 C C . THR A 1 102 ? 23.370 15.626 -28.907 1.00 82.81 102 THR A C 1
ATOM 805 O O . THR A 1 102 ? 24.070 16.577 -28.569 1.00 82.81 102 THR A O 1
ATOM 808 N N . LEU A 1 103 ? 22.237 15.312 -28.268 1.00 78.88 103 LEU A N 1
ATOM 809 C CA . LEU A 1 103 ? 21.707 16.066 -27.137 1.00 78.88 103 LEU A CA 1
ATOM 810 C C . LEU A 1 103 ? 22.644 16.001 -25.917 1.00 78.88 103 LEU A C 1
ATOM 812 O O . LEU A 1 103 ? 23.251 14.954 -25.639 1.00 78.88 103 LEU A O 1
ATOM 816 N N . PRO A 1 104 ? 22.759 17.097 -25.149 1.00 82.00 104 PRO A N 1
ATOM 817 C CA . PRO A 1 104 ? 23.539 17.096 -23.921 1.00 82.00 104 PRO A CA 1
ATOM 818 C C . PRO A 1 104 ? 22.900 16.164 -22.877 1.00 82.00 104 PRO A C 1
ATOM 820 O O . PRO A 1 104 ? 21.682 16.012 -22.814 1.00 82.00 104 PRO A O 1
ATOM 823 N N . GLY A 1 105 ? 23.732 15.536 -22.038 1.00 80.12 105 GLY A N 1
ATOM 824 C CA . GLY A 1 105 ? 23.280 14.506 -21.090 1.00 80.12 105 GLY A CA 1
ATOM 825 C C . GLY A 1 105 ? 22.204 14.977 -20.105 1.00 80.12 105 GLY A C 1
ATOM 826 O O . GLY A 1 105 ? 21.339 14.192 -19.743 1.00 80.12 105 GLY A O 1
ATOM 827 N N . TRP A 1 106 ? 22.202 16.260 -19.730 1.00 79.56 106 TRP A N 1
ATOM 828 C CA . TRP A 1 106 ? 21.193 16.826 -18.828 1.00 79.56 106 TRP A CA 1
ATOM 829 C C . TRP A 1 106 ? 19.800 16.908 -19.472 1.00 79.56 106 TRP A C 1
ATOM 831 O O . TRP A 1 106 ? 18.806 16.712 -18.779 1.00 79.56 106 TRP A O 1
ATOM 841 N N . VAL A 1 107 ? 19.712 17.134 -20.793 1.00 83.31 107 VAL A N 1
ATOM 842 C CA . VAL A 1 107 ? 18.430 17.132 -21.524 1.00 83.31 107 VAL A CA 1
ATOM 843 C C . VAL A 1 107 ? 17.845 15.728 -21.519 1.00 83.31 107 VAL A C 1
ATOM 845 O O . VAL A 1 107 ? 16.668 15.555 -21.222 1.00 83.31 107 VAL A O 1
ATOM 848 N N . LEU A 1 108 ? 18.682 14.721 -21.785 1.00 85.00 108 LEU A N 1
ATOM 849 C CA . LEU A 1 108 ? 18.268 13.321 -21.728 1.00 85.00 108 LEU A CA 1
ATOM 850 C C . LEU A 1 108 ? 17.822 12.943 -20.309 1.00 85.00 108 LEU A C 1
ATOM 852 O O . LEU A 1 108 ? 16.719 12.435 -20.140 1.00 85.00 108 LEU A O 1
ATOM 856 N N . ALA A 1 109 ? 18.616 13.266 -19.284 1.00 85.56 109 ALA A N 1
ATOM 857 C CA . ALA A 1 109 ? 18.262 12.990 -17.892 1.00 85.56 109 ALA A CA 1
ATOM 858 C C . ALA A 1 109 ? 16.926 13.638 -17.490 1.00 85.56 109 ALA A C 1
ATOM 860 O O . ALA A 1 109 ? 16.092 12.986 -16.866 1.00 85.56 109 ALA A O 1
ATOM 861 N N . THR A 1 110 ? 16.688 14.888 -17.900 1.00 82.38 110 THR A N 1
ATOM 862 C CA . THR A 1 110 ? 15.423 15.596 -17.643 1.00 82.38 110 THR A CA 1
ATOM 863 C C . THR A 1 110 ? 14.254 14.916 -18.358 1.00 82.38 110 THR A C 1
ATOM 865 O O . THR A 1 110 ? 13.209 14.698 -17.751 1.00 82.38 110 THR A O 1
ATOM 868 N N . ALA A 1 111 ? 14.438 14.509 -19.618 1.00 84.69 111 ALA A N 1
ATOM 869 C CA . ALA A 1 111 ? 13.410 13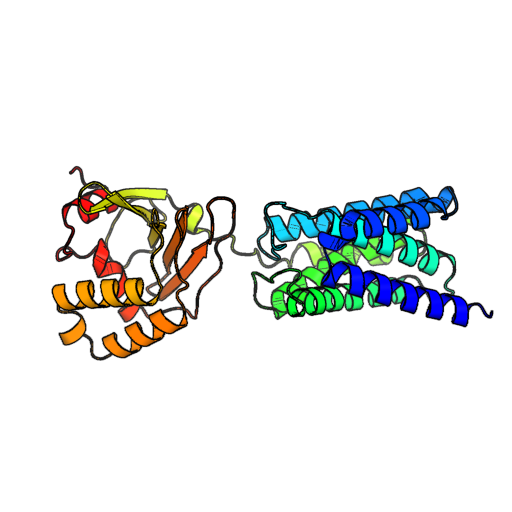.804 -20.379 1.00 84.69 111 ALA A CA 1
ATOM 870 C C . ALA A 1 111 ? 13.013 12.470 -19.722 1.00 84.69 111 ALA A C 1
ATOM 872 O O . ALA A 1 111 ? 11.823 12.198 -19.591 1.00 84.69 111 ALA A O 1
ATOM 873 N N . ALA A 1 112 ? 13.974 11.674 -19.239 1.00 86.88 112 ALA A N 1
ATOM 874 C CA . ALA A 1 112 ? 13.668 10.453 -18.485 1.00 86.88 112 ALA A CA 1
ATOM 875 C C . ALA A 1 112 ? 13.030 10.741 -17.120 1.00 86.88 112 ALA A C 1
ATOM 877 O O . ALA A 1 112 ? 12.106 10.040 -16.721 1.00 86.88 112 ALA A O 1
ATOM 878 N N . THR A 1 113 ? 13.479 11.790 -16.426 1.00 88.44 113 THR A N 1
ATOM 879 C CA . THR A 1 113 ? 12.929 12.196 -15.120 1.00 88.44 113 THR A CA 1
ATOM 880 C C . THR A 1 113 ? 11.455 12.587 -15.208 1.00 88.44 113 THR A C 1
ATOM 882 O O . THR A 1 113 ? 10.705 12.355 -14.267 1.00 88.44 113 THR A O 1
ATOM 885 N N . LEU A 1 114 ? 11.026 13.149 -16.341 1.00 85.38 114 LEU A N 1
ATOM 886 C CA . LEU A 1 114 ? 9.624 13.476 -16.605 1.00 85.38 114 LEU A CA 1
ATOM 887 C C . LEU A 1 114 ? 8.854 12.285 -17.194 1.00 85.38 114 LEU A C 1
ATOM 889 O O . LEU A 1 114 ? 7.735 12.000 -16.770 1.00 85.38 114 LEU A O 1
ATOM 893 N N . GLY A 1 115 ? 9.450 11.574 -18.153 1.00 86.38 115 GLY A N 1
ATOM 894 C CA . GLY A 1 115 ? 8.812 10.455 -18.847 1.00 86.38 115 GLY A CA 1
ATOM 895 C C . GLY A 1 115 ? 8.565 9.243 -17.949 1.00 86.38 115 GLY A C 1
ATOM 896 O O . GLY A 1 115 ? 7.514 8.616 -18.052 1.00 86.38 115 GLY A O 1
ATOM 897 N N . GLY A 1 116 ? 9.488 8.951 -17.030 1.00 91.50 116 GLY A N 1
ATOM 898 C CA . GLY A 1 116 ? 9.381 7.859 -16.065 1.00 91.50 116 GLY A CA 1
ATOM 899 C C . GLY A 1 116 ? 8.099 7.928 -15.233 1.00 91.50 116 GLY A C 1
ATOM 900 O O . GLY A 1 116 ? 7.238 7.067 -15.394 1.00 91.50 116 GLY A O 1
ATOM 901 N N . PRO A 1 117 ? 7.891 8.968 -14.405 1.00 94.19 117 PRO A N 1
ATOM 902 C CA . PRO A 1 117 ? 6.663 9.131 -13.627 1.00 94.19 117 PRO A CA 1
ATOM 903 C C . PRO A 1 117 ? 5.387 9.083 -14.478 1.00 94.19 117 PRO A C 1
ATOM 905 O O . PRO A 1 117 ? 4.407 8.467 -14.067 1.00 94.19 117 PRO A O 1
ATOM 908 N N . VAL A 1 118 ? 5.394 9.669 -15.683 1.00 87.44 118 VAL A N 1
ATOM 909 C CA . VAL A 1 118 ? 4.247 9.605 -16.607 1.00 87.44 118 VAL A CA 1
ATOM 910 C C . VAL A 1 118 ? 3.945 8.165 -17.020 1.00 87.44 118 VAL A C 1
ATOM 912 O O . VAL A 1 118 ? 2.787 7.752 -16.959 1.00 87.44 118 VAL A O 1
ATOM 915 N N . ALA A 1 119 ? 4.959 7.373 -17.373 1.00 91.00 119 ALA A N 1
ATOM 916 C CA . ALA A 1 119 ? 4.779 5.961 -17.695 1.00 91.00 119 ALA A CA 1
ATOM 917 C C . ALA A 1 119 ? 4.175 5.189 -16.511 1.00 91.00 119 ALA A C 1
ATOM 919 O O . ALA A 1 119 ? 3.259 4.389 -16.695 1.00 91.00 119 ALA A O 1
ATOM 920 N N . TYR A 1 120 ? 4.605 5.484 -15.282 1.00 93.62 120 TYR A N 1
ATOM 921 C CA . TYR A 1 120 ? 4.045 4.856 -14.084 1.00 93.62 120 TYR A CA 1
ATOM 922 C C . TYR A 1 120 ? 2.583 5.260 -13.868 1.00 93.62 120 TYR A C 1
ATOM 924 O O . TYR A 1 120 ? 1.733 4.404 -13.629 1.00 93.62 120 TYR A O 1
ATOM 932 N N . LEU A 1 121 ? 2.246 6.542 -14.023 1.00 85.62 121 LEU A N 1
ATOM 933 C CA . LEU A 1 121 ? 0.859 7.002 -13.941 1.00 85.62 121 LEU A CA 1
ATOM 934 C C . LEU A 1 121 ? -0.036 6.298 -14.961 1.00 85.62 121 LEU A C 1
ATOM 936 O O . LEU A 1 121 ? -1.116 5.831 -14.603 1.00 85.62 121 LEU A O 1
ATOM 940 N N . ILE A 1 122 ? 0.406 6.196 -16.216 1.00 80.62 122 ILE A N 1
ATOM 941 C CA . ILE A 1 122 ? -0.361 5.519 -17.266 1.00 80.62 122 ILE A CA 1
ATOM 942 C C . ILE A 1 122 ? -0.488 4.029 -16.931 1.00 80.62 122 ILE A C 1
ATOM 944 O O . ILE A 1 122 ? -1.596 3.504 -16.946 1.00 80.62 122 ILE A O 1
ATOM 948 N N . GLY A 1 123 ? 0.596 3.356 -16.535 1.00 84.12 123 GLY A N 1
ATOM 949 C CA . GLY A 1 123 ? 0.555 1.954 -16.106 1.00 84.12 123 GLY A CA 1
ATOM 950 C C . GLY A 1 123 ? -0.436 1.704 -14.964 1.00 84.12 123 GLY A C 1
ATOM 951 O O . GLY A 1 123 ? -1.189 0.728 -15.001 1.00 84.12 123 GLY A O 1
ATOM 952 N N . ALA A 1 124 ? -0.518 2.623 -13.999 1.00 83.81 124 ALA A N 1
ATOM 953 C CA . ALA A 1 124 ? -1.502 2.557 -12.924 1.00 83.81 124 ALA A CA 1
ATOM 954 C C . ALA A 1 124 ? -2.946 2.717 -13.436 1.00 83.81 124 ALA A C 1
ATOM 956 O O . ALA A 1 124 ? -3.834 1.960 -13.042 1.00 83.81 124 ALA A O 1
ATOM 957 N N . ARG A 1 125 ? -3.188 3.650 -14.370 1.00 82.06 125 ARG A N 1
ATOM 958 C CA . ARG A 1 125 ? -4.502 3.843 -15.023 1.00 82.06 125 ARG A CA 1
ATOM 959 C C . ARG A 1 125 ? -4.936 2.638 -15.856 1.00 82.06 125 ARG A C 1
ATOM 961 O O . ARG A 1 125 ? -6.126 2.364 -15.947 1.00 82.06 125 ARG A O 1
ATOM 968 N N . LEU A 1 126 ? -3.976 1.915 -16.425 1.00 78.69 126 LEU A N 1
ATOM 969 C CA . LEU A 1 126 ? -4.189 0.692 -17.200 1.00 78.69 126 LEU A CA 1
ATOM 970 C C . LEU A 1 126 ? -4.302 -0.568 -16.320 1.00 78.69 126 LEU A C 1
ATOM 972 O O . LEU A 1 126 ? -4.421 -1.682 -16.831 1.00 78.69 126 LEU A O 1
ATOM 976 N N . GLY A 1 127 ? -4.260 -0.411 -14.993 1.00 80.94 127 GLY A N 1
ATOM 977 C CA . GLY A 1 127 ? -4.419 -1.503 -14.037 1.00 80.94 127 GLY A CA 1
ATOM 978 C C . GLY A 1 127 ? -3.211 -2.435 -13.931 1.00 80.94 127 GLY A C 1
ATOM 979 O O . GLY A 1 127 ? -3.362 -3.546 -13.425 1.00 80.94 127 GLY A O 1
ATOM 980 N N . ALA A 1 128 ? -2.028 -2.019 -14.394 1.00 82.00 128 ALA A N 1
ATOM 981 C CA . ALA A 1 128 ? -0.808 -2.819 -14.267 1.00 82.00 128 ALA A CA 1
ATOM 982 C C . ALA A 1 128 ? -0.205 -2.777 -12.854 1.00 82.00 128 ALA A C 1
ATOM 984 O O . ALA A 1 128 ? 0.447 -3.730 -12.434 1.00 82.00 128 ALA A O 1
ATOM 985 N N . MET A 1 129 ? -0.456 -1.696 -12.117 1.00 88.38 129 MET A N 1
ATOM 986 C CA . MET A 1 129 ? -0.064 -1.520 -10.719 1.00 88.38 129 MET A CA 1
ATOM 987 C C . MET A 1 129 ? -1.006 -0.527 -10.031 1.00 88.38 129 MET A C 1
ATOM 989 O O . MET A 1 129 ? -1.812 0.129 -10.693 1.00 88.38 129 MET A O 1
ATOM 993 N N . THR A 1 130 ? -0.913 -0.397 -8.716 1.00 84.00 130 THR A N 1
ATOM 994 C CA . THR A 1 130 ? -1.674 0.585 -7.936 1.00 84.00 130 THR A CA 1
ATOM 995 C C . THR A 1 130 ? -0.737 1.514 -7.184 1.00 84.00 130 THR A C 1
ATOM 997 O O . THR A 1 130 ? 0.276 1.079 -6.648 1.00 84.00 130 THR A O 1
ATOM 1000 N N . LEU A 1 131 ? -1.073 2.805 -7.148 1.00 83.50 131 LEU A N 1
ATOM 1001 C CA . LEU A 1 131 ? -0.391 3.766 -6.285 1.00 83.50 131 LEU A CA 1
ATOM 1002 C C . LEU A 1 131 ? -1.024 3.684 -4.900 1.00 83.50 131 LEU A C 1
ATOM 1004 O O . LEU A 1 131 ? -2.235 3.846 -4.769 1.00 83.50 131 LEU A O 1
ATOM 1008 N N . LEU A 1 132 ? -0.203 3.432 -3.890 1.00 80.12 132 LEU A N 1
ATOM 1009 C CA . LEU A 1 132 ? -0.651 3.255 -2.507 1.00 80.12 132 LEU A CA 1
ATOM 1010 C C . LEU A 1 132 ? -0.664 4.575 -1.715 1.00 80.12 132 LEU A C 1
ATOM 1012 O O . LEU A 1 132 ? -1.217 4.653 -0.620 1.00 80.12 132 LEU A O 1
ATOM 1016 N N . VAL A 1 133 ? -0.084 5.631 -2.289 1.00 75.56 133 VAL A N 1
ATOM 1017 C CA . VAL A 1 133 ? -0.048 6.990 -1.733 1.00 75.56 133 VAL A CA 1
ATOM 1018 C C . VAL A 1 133 ? -0.761 7.981 -2.665 1.00 75.56 133 VAL A C 1
ATOM 1020 O O . VAL A 1 133 ? -0.970 7.672 -3.843 1.00 75.56 133 VAL A O 1
ATOM 1023 N N . PRO A 1 134 ? -1.098 9.203 -2.197 1.00 87.00 134 PRO A N 1
ATOM 1024 C CA . PRO A 1 134 ? -1.661 10.237 -3.059 1.00 87.00 134 PRO A CA 1
ATOM 1025 C C . PRO A 1 134 ? -0.811 10.469 -4.311 1.00 87.00 134 PRO A C 1
ATOM 1027 O O . PRO A 1 134 ? 0.417 10.545 -4.235 1.00 87.00 134 PRO A O 1
ATOM 1030 N N . THR A 1 135 ? -1.464 10.636 -5.464 1.00 82.19 135 THR A N 1
ATOM 1031 C CA . THR A 1 135 ? -0.797 10.700 -6.776 1.00 82.19 135 THR A CA 1
ATOM 1032 C C . THR A 1 135 ? 0.320 11.741 -6.829 1.00 82.19 135 THR A C 1
ATOM 1034 O O . THR A 1 135 ? 1.377 11.462 -7.381 1.00 82.19 135 THR A O 1
ATOM 1037 N N . ALA A 1 136 ? 0.132 12.911 -6.214 1.00 82.06 136 ALA A N 1
ATOM 1038 C CA . ALA A 1 136 ? 1.162 13.948 -6.167 1.00 82.06 136 ALA A CA 1
ATOM 1039 C C . ALA A 1 136 ? 2.444 13.477 -5.455 1.00 82.06 136 ALA A C 1
ATOM 1041 O O . ALA A 1 136 ? 3.545 13.724 -5.945 1.00 82.06 136 ALA A O 1
ATOM 1042 N N . LEU A 1 137 ? 2.306 12.753 -4.338 1.00 81.31 137 LEU A N 1
ATOM 1043 C CA . LEU A 1 137 ? 3.440 12.219 -3.585 1.00 81.31 137 LEU A CA 1
ATOM 1044 C C . LEU A 1 137 ? 4.126 11.082 -4.348 1.00 81.31 137 LEU A C 1
ATOM 1046 O O . LEU A 1 137 ? 5.351 11.049 -4.411 1.00 81.31 137 LEU A O 1
ATOM 1050 N N . ALA A 1 138 ? 3.344 10.196 -4.975 1.00 86.12 138 ALA A N 1
ATOM 1051 C CA . ALA A 1 138 ? 3.875 9.138 -5.832 1.00 86.12 138 ALA A CA 1
ATOM 1052 C C . ALA A 1 138 ? 4.703 9.717 -6.985 1.00 86.12 138 ALA A C 1
ATOM 1054 O O . ALA A 1 138 ? 5.846 9.320 -7.182 1.00 86.12 138 ALA A O 1
ATOM 1055 N N . VAL A 1 139 ? 4.159 10.704 -7.703 1.00 88.88 139 VAL A N 1
ATOM 1056 C CA . VAL A 1 139 ? 4.846 11.362 -8.823 1.00 88.88 139 VAL A CA 1
ATOM 1057 C C . VAL A 1 139 ? 6.111 12.070 -8.358 1.00 88.88 139 VAL A C 1
ATOM 1059 O O . VAL A 1 139 ? 7.135 11.955 -9.024 1.00 88.88 139 VAL A O 1
ATOM 1062 N N . ALA A 1 140 ? 6.071 12.760 -7.215 1.00 88.50 140 ALA A N 1
ATOM 1063 C CA . ALA A 1 140 ? 7.250 13.410 -6.651 1.00 88.50 140 ALA A CA 1
ATOM 1064 C C . ALA A 1 140 ? 8.343 12.389 -6.289 1.00 88.50 140 ALA A C 1
ATOM 1066 O O . ALA A 1 140 ? 9.493 12.553 -6.693 1.00 88.50 140 ALA A O 1
ATOM 1067 N N . ALA A 1 141 ? 7.987 11.302 -5.597 1.00 88.56 141 ALA A N 1
ATOM 1068 C CA . ALA A 1 141 ? 8.920 10.233 -5.245 1.00 88.56 141 ALA A CA 1
ATOM 1069 C C . ALA A 1 141 ? 9.507 9.548 -6.492 1.00 88.56 141 ALA A C 1
ATOM 1071 O O . ALA A 1 141 ? 10.717 9.314 -6.561 1.00 88.56 141 ALA A O 1
ATOM 1072 N N . MET A 1 142 ? 8.671 9.296 -7.503 1.00 93.69 142 MET A N 1
ATOM 1073 C CA . MET A 1 142 ? 9.096 8.744 -8.787 1.00 93.69 142 MET A CA 1
ATOM 1074 C C . MET A 1 142 ? 10.052 9.683 -9.511 1.00 93.69 142 MET A C 1
ATOM 1076 O O . MET A 1 142 ? 11.114 9.242 -9.937 1.00 93.69 142 MET A O 1
ATOM 1080 N N . ALA A 1 143 ? 9.723 10.972 -9.609 1.00 91.81 143 ALA A N 1
ATOM 1081 C CA . ALA A 1 143 ? 10.582 11.965 -10.243 1.00 91.81 143 ALA A CA 1
ATOM 1082 C C . ALA A 1 143 ? 11.945 12.041 -9.539 1.00 91.81 143 ALA A C 1
ATOM 1084 O O . ALA A 1 143 ? 12.976 12.040 -10.205 1.00 91.81 143 ALA A O 1
ATOM 1085 N N . CYS A 1 144 ? 11.976 12.015 -8.203 1.00 91.19 144 CYS A N 1
ATOM 1086 C CA . CYS A 1 144 ? 13.223 11.976 -7.441 1.00 91.19 144 CYS A CA 1
ATOM 1087 C C . CYS A 1 144 ? 14.050 10.715 -7.737 1.00 91.19 144 CYS A C 1
ATOM 1089 O O . CYS A 1 144 ? 15.239 10.823 -8.039 1.00 91.19 144 CYS A O 1
ATOM 1091 N N . GLY A 1 145 ? 13.445 9.524 -7.690 1.00 92.56 145 GLY A N 1
ATOM 1092 C CA . GLY A 1 145 ? 14.168 8.276 -7.959 1.00 92.56 145 GLY A CA 1
ATOM 1093 C C . GLY A 1 145 ? 14.680 8.188 -9.397 1.00 92.56 145 GLY A C 1
ATOM 1094 O O . GLY A 1 145 ? 15.848 7.858 -9.613 1.00 92.56 145 GLY A O 1
ATOM 1095 N N . TRP A 1 146 ? 13.848 8.577 -10.369 1.00 94.75 146 TRP A N 1
ATOM 1096 C CA . TRP A 1 146 ? 14.227 8.682 -11.778 1.00 94.75 146 TRP A CA 1
ATOM 1097 C C . TRP A 1 146 ? 15.359 9.694 -11.997 1.00 94.75 146 TRP A C 1
ATOM 1099 O O . TRP A 1 146 ? 16.301 9.408 -12.734 1.00 94.75 146 TRP A O 1
ATOM 1109 N N . LEU A 1 147 ? 15.330 10.845 -11.326 1.00 91.44 147 LEU A N 1
ATOM 1110 C CA . LEU A 1 147 ? 16.413 11.824 -11.408 1.00 91.44 147 LEU A CA 1
ATOM 1111 C C . LEU A 1 147 ? 17.734 11.239 -10.899 1.00 91.44 147 LEU A C 1
ATOM 1113 O O . LEU A 1 147 ? 18.755 11.342 -11.581 1.00 91.44 147 LEU A O 1
ATOM 1117 N N . VAL A 1 148 ? 17.720 10.595 -9.728 1.00 89.94 148 VAL A N 1
ATOM 1118 C CA . VAL A 1 148 ? 18.920 10.006 -9.114 1.00 89.94 148 VAL A CA 1
ATOM 1119 C C . VAL A 1 148 ? 19.539 8.948 -10.027 1.00 89.94 148 VAL A C 1
ATOM 1121 O O . VAL A 1 148 ? 20.724 9.041 -10.354 1.00 89.94 148 VAL A O 1
ATOM 1124 N N . ILE A 1 149 ? 18.749 7.976 -10.494 1.00 93.88 149 ILE A N 1
ATOM 1125 C CA . ILE A 1 149 ? 19.260 6.899 -11.352 1.00 93.88 149 ILE A CA 1
ATOM 1126 C C . ILE A 1 149 ? 19.778 7.437 -12.695 1.00 93.88 149 ILE A C 1
ATOM 1128 O O . ILE A 1 149 ? 20.833 7.004 -13.164 1.00 93.88 149 ILE A O 1
ATOM 1132 N N . MET A 1 150 ? 19.107 8.431 -13.290 1.00 92.56 150 MET A N 1
ATOM 1133 C CA . MET A 1 150 ? 19.542 9.036 -14.553 1.00 92.56 150 MET A CA 1
ATOM 1134 C C . MET A 1 150 ? 20.831 9.843 -14.397 1.00 92.56 150 MET A C 1
ATOM 1136 O O . MET A 1 150 ? 21.722 9.745 -15.244 1.00 92.56 150 MET A O 1
ATOM 1140 N N . LEU A 1 151 ? 20.976 10.611 -13.315 1.00 87.75 151 LEU A N 1
ATOM 1141 C CA . LEU A 1 151 ? 22.207 11.351 -13.039 1.00 87.75 151 LEU A CA 1
ATOM 1142 C C . LEU A 1 151 ? 23.392 10.404 -12.827 1.00 87.75 151 LEU A C 1
ATOM 1144 O O . LEU A 1 151 ? 24.444 10.617 -13.433 1.00 87.75 151 LEU A O 1
ATOM 1148 N N . LEU A 1 152 ? 23.217 9.337 -12.040 1.00 88.56 152 LEU A N 1
ATOM 1149 C CA . LEU A 1 152 ? 24.253 8.320 -11.827 1.00 88.56 152 LEU A CA 1
ATOM 1150 C C . LEU A 1 152 ? 24.651 7.634 -13.140 1.00 88.56 152 LEU A C 1
ATOM 1152 O O . LEU A 1 152 ? 25.842 7.506 -13.435 1.00 88.56 152 LEU A O 1
ATOM 1156 N N . PHE A 1 153 ? 23.672 7.266 -13.969 1.00 91.75 153 PHE A N 1
ATOM 1157 C CA . PHE A 1 153 ? 23.919 6.675 -15.283 1.00 91.75 153 PHE A CA 1
ATOM 1158 C C . PHE A 1 153 ? 24.722 7.613 -16.199 1.00 91.75 153 PHE A C 1
ATOM 1160 O O . PHE A 1 153 ? 25.734 7.213 -16.780 1.00 91.75 153 PHE A O 1
ATOM 1167 N N . HIS A 1 154 ? 24.316 8.880 -16.316 1.00 88.50 154 HIS A N 1
ATOM 1168 C CA . HIS A 1 154 ? 24.997 9.848 -17.180 1.00 88.50 154 HIS A CA 1
ATOM 1169 C C . HIS A 1 154 ? 26.377 10.273 -16.652 1.00 88.50 154 HIS A C 1
ATOM 1171 O O . HIS A 1 154 ? 27.256 10.589 -17.464 1.00 88.50 154 HIS A O 1
ATOM 1177 N N . LEU A 1 155 ? 26.587 10.248 -15.330 1.00 84.94 155 LEU A N 1
ATOM 1178 C CA . LEU A 1 155 ? 27.892 10.448 -14.700 1.00 84.94 155 LEU A CA 1
ATOM 1179 C C . LEU A 1 155 ? 28.837 9.280 -15.013 1.00 84.94 155 LEU A C 1
ATOM 1181 O O . LEU A 1 155 ? 29.939 9.513 -15.503 1.00 84.94 155 LEU A O 1
ATOM 1185 N N . GLY A 1 156 ? 28.385 8.034 -14.828 1.00 83.31 156 GLY A N 1
ATOM 1186 C CA . GLY A 1 156 ? 29.163 6.832 -15.160 1.00 83.31 156 GLY A CA 1
ATOM 1187 C C . GLY A 1 156 ? 29.488 6.708 -16.653 1.00 83.31 156 GLY A C 1
ATOM 1188 O O . GLY A 1 156 ? 30.517 6.158 -17.032 1.00 83.31 156 GLY A O 1
ATOM 1189 N N . MET A 1 157 ? 28.648 7.288 -17.512 1.00 84.06 157 MET A N 1
ATOM 1190 C CA . MET A 1 157 ? 28.873 7.395 -18.957 1.00 84.06 157 MET A CA 1
ATOM 1191 C C . MET A 1 157 ? 29.784 8.572 -19.367 1.00 84.06 157 MET A C 1
ATOM 1193 O O . MET A 1 157 ? 29.999 8.776 -20.563 1.00 84.06 157 MET A O 1
ATOM 1197 N N . GLY A 1 158 ? 30.285 9.377 -18.422 1.00 74.69 158 GLY A N 1
ATOM 1198 C CA . GLY A 1 158 ? 31.199 10.494 -18.689 1.00 74.69 158 GLY A CA 1
ATOM 1199 C C . GLY A 1 158 ? 30.572 11.703 -19.401 1.00 74.69 158 GLY A C 1
ATOM 1200 O O . GLY A 1 158 ? 31.297 12.532 -19.947 1.00 74.69 158 GLY A O 1
ATOM 1201 N N . ARG A 1 159 ? 29.234 11.834 -19.424 1.00 70.88 159 ARG A N 1
ATOM 1202 C CA . ARG A 1 159 ? 28.513 12.924 -20.129 1.00 70.88 159 ARG A CA 1
ATOM 1203 C C . ARG A 1 159 ? 28.126 14.115 -19.233 1.00 70.88 159 ARG A C 1
ATOM 1205 O O . ARG A 1 159 ? 27.484 15.051 -19.717 1.00 70.88 159 ARG A O 1
ATOM 1212 N N . GLN A 1 160 ? 28.480 14.105 -17.945 1.00 60.53 160 GLN A N 1
ATOM 1213 C CA . GLN A 1 160 ? 28.179 15.170 -16.973 1.00 60.53 160 GLN A CA 1
ATOM 1214 C C . GLN A 1 160 ? 29.434 15.550 -16.163 1.00 60.53 160 GLN A C 1
ATOM 1216 O O . GLN A 1 160 ? 30.182 14.675 -15.738 1.00 60.53 160 GLN A O 1
ATOM 1221 N N . LYS A 1 161 ? 29.671 16.855 -15.939 1.00 58.62 161 LYS A N 1
ATOM 1222 C CA . LYS A 1 161 ? 30.757 17.355 -15.068 1.00 58.62 161 LYS A CA 1
ATOM 1223 C C . LYS A 1 161 ? 30.309 17.354 -13.594 1.00 58.62 161 LYS A C 1
ATOM 1225 O O . LYS A 1 161 ? 29.167 17.696 -13.304 1.00 58.62 161 LYS A O 1
ATOM 1230 N N . MET A 1 162 ? 31.243 17.071 -12.677 1.00 52.38 162 MET A N 1
ATOM 1231 C CA . MET A 1 162 ? 31.099 16.875 -11.212 1.00 52.38 162 MET A CA 1
ATOM 1232 C C . MET A 1 162 ? 30.272 17.909 -10.413 1.00 52.38 162 MET A C 1
ATOM 1234 O O . MET A 1 162 ? 29.927 17.648 -9.267 1.00 52.38 162 MET A O 1
ATOM 1238 N N . ARG A 1 163 ? 29.914 19.069 -10.979 1.00 55.03 163 ARG A N 1
ATOM 1239 C CA . ARG A 1 163 ? 29.181 20.138 -10.272 1.00 55.03 163 ARG A CA 1
ATOM 1240 C C . ARG A 1 163 ? 27.730 19.766 -9.915 1.00 55.03 163 ARG A C 1
ATOM 1242 O O . ARG A 1 163 ? 27.187 20.336 -8.979 1.00 55.03 163 ARG A O 1
ATOM 1249 N N . PHE A 1 164 ? 27.133 18.776 -10.587 1.00 51.25 164 PHE A N 1
ATOM 1250 C CA . PHE A 1 164 ? 25.788 18.260 -10.274 1.00 51.25 164 PHE A CA 1
ATOM 1251 C C . PHE A 1 164 ? 25.762 17.192 -9.163 1.00 51.25 164 PHE A C 1
ATOM 1253 O O . PHE A 1 164 ? 24.696 16.903 -8.625 1.00 51.25 164 PHE A O 1
ATOM 1260 N N . ALA A 1 165 ? 26.921 16.656 -8.756 1.00 52.56 165 ALA A N 1
ATOM 1261 C CA . ALA A 1 165 ? 27.021 15.719 -7.631 1.00 52.56 165 ALA A CA 1
ATOM 1262 C C . ALA A 1 165 ? 26.703 16.379 -6.273 1.00 52.56 165 ALA A C 1
ATOM 1264 O O . ALA A 1 165 ? 26.312 15.700 -5.331 1.00 52.56 165 ALA A O 1
ATOM 1265 N N . LEU A 1 166 ? 26.804 17.710 -6.181 1.00 50.84 166 LEU A N 1
ATOM 1266 C CA . LEU A 1 166 ? 26.443 18.476 -4.981 1.00 50.84 166 LEU A CA 1
ATOM 1267 C C . LEU A 1 166 ? 24.920 18.639 -4.809 1.00 50.84 166 LEU A C 1
ATOM 1269 O O . LEU A 1 166 ? 24.444 18.772 -3.687 1.00 50.84 166 LEU A O 1
ATOM 1273 N N . LEU A 1 167 ? 24.146 18.550 -5.899 1.00 52.00 167 LEU A N 1
ATOM 1274 C CA . LEU A 1 167 ? 22.675 18.559 -5.875 1.00 52.00 167 LEU A CA 1
ATOM 1275 C C . LEU A 1 167 ? 22.101 17.226 -5.353 1.00 52.00 167 LEU A C 1
ATOM 1277 O O . LEU A 1 167 ? 21.051 17.215 -4.714 1.00 52.00 167 LEU A O 1
ATOM 1281 N N . LEU A 1 168 ? 22.836 16.122 -5.552 1.00 48.09 168 LEU A N 1
ATOM 1282 C CA . LEU A 1 168 ? 22.532 14.789 -5.012 1.00 48.09 168 LEU A CA 1
ATOM 1283 C C . LEU A 1 168 ? 22.599 14.735 -3.473 1.00 48.09 168 LEU A C 1
ATOM 1285 O O . LEU A 1 168 ? 21.840 13.982 -2.876 1.00 48.09 168 LEU A O 1
ATOM 1289 N N . LEU A 1 169 ? 23.445 15.553 -2.832 1.00 48.53 169 LEU A N 1
ATOM 1290 C CA . LEU A 1 169 ? 23.557 15.621 -1.365 1.00 48.53 169 LEU A CA 1
ATOM 1291 C C . LEU A 1 169 ? 22.413 16.428 -0.716 1.00 48.53 169 LEU A C 1
ATOM 1293 O O . LEU A 1 169 ? 22.091 16.222 0.449 1.00 48.53 169 LEU A O 1
ATOM 1297 N N . TRP A 1 170 ? 21.791 17.345 -1.466 1.00 41.81 170 TRP A N 1
ATOM 1298 C CA . TRP A 1 170 ? 20.697 18.198 -0.978 1.00 41.81 170 TRP A CA 1
ATOM 1299 C C . TRP A 1 170 ? 19.312 17.540 -1.096 1.00 41.81 170 TRP A C 1
ATOM 1301 O O . TRP A 1 170 ? 18.435 17.803 -0.277 1.00 41.81 170 TRP A O 1
ATOM 1311 N N . LEU A 1 171 ? 19.108 16.645 -2.069 1.00 43.88 171 LEU A N 1
ATOM 1312 C CA . LEU A 1 171 ? 17.819 15.971 -2.299 1.00 43.88 171 LEU A CA 1
ATOM 1313 C C . LEU A 1 171 ? 17.566 14.755 -1.388 1.00 43.88 171 LEU A C 1
ATOM 1315 O O . LEU A 1 171 ? 16.419 14.340 -1.249 1.00 43.88 171 LEU A O 1
ATOM 1319 N N . THR A 1 172 ? 18.587 14.216 -0.713 1.00 47.81 172 THR A N 1
ATOM 1320 C CA . THR A 1 172 ? 18.421 13.125 0.269 1.00 47.81 172 THR A CA 1
ATOM 1321 C C . THR A 1 172 ? 17.873 13.592 1.621 1.00 47.81 172 THR A C 1
ATOM 1323 O O . THR A 1 172 ? 17.396 12.767 2.392 1.00 47.81 172 THR A O 1
ATOM 1326 N N . VAL A 1 173 ? 17.910 14.897 1.918 1.00 45.59 173 VAL A N 1
ATOM 1327 C CA . VAL A 1 173 ? 17.469 15.459 3.214 1.00 45.59 173 VAL A CA 1
ATOM 1328 C C . VAL A 1 173 ? 15.975 15.832 3.217 1.00 45.59 173 VAL A C 1
ATOM 1330 O O . VAL A 1 173 ? 15.388 16.036 4.273 1.00 45.59 173 VAL A O 1
ATOM 1333 N N . LEU A 1 174 ? 15.329 15.857 2.048 1.00 40.66 174 LEU A N 1
ATOM 1334 C CA . LEU A 1 174 ? 13.921 16.239 1.871 1.00 40.66 174 LEU A CA 1
ATOM 1335 C C . LEU A 1 174 ? 13.037 15.087 1.378 1.00 40.66 174 LEU A C 1
ATOM 1337 O O . LEU A 1 174 ? 12.000 15.315 0.758 1.00 40.66 174 LEU A O 1
ATOM 1341 N N . ALA A 1 175 ? 13.401 13.841 1.689 1.00 37.69 175 ALA A N 1
ATOM 1342 C CA . ALA A 1 175 ? 12.368 12.823 1.788 1.00 37.69 175 ALA A CA 1
ATOM 1343 C C . ALA A 1 175 ? 11.487 13.232 2.980 1.00 37.69 175 ALA A C 1
ATOM 1345 O O . ALA A 1 175 ? 12.001 13.258 4.104 1.00 37.69 175 ALA A O 1
ATOM 1346 N N . PRO A 1 176 ? 10.190 13.566 2.807 1.00 37.09 176 PRO A N 1
ATOM 1347 C CA . PRO A 1 176 ? 9.304 13.450 3.948 1.00 37.09 176 PRO A CA 1
ATOM 1348 C C . PRO A 1 176 ? 9.508 12.022 4.438 1.00 37.09 176 PRO A C 1
ATOM 1350 O O . PRO A 1 176 ? 9.458 11.089 3.631 1.00 37.09 176 PRO A O 1
ATOM 1353 N N . ALA A 1 177 ? 9.820 11.853 5.721 1.00 39.44 177 ALA A N 1
ATOM 1354 C CA . ALA A 1 177 ? 9.664 10.559 6.346 1.00 39.44 177 ALA A CA 1
ATOM 1355 C C . ALA A 1 177 ? 8.242 10.128 5.986 1.00 39.44 177 ALA A C 1
ATOM 1357 O O . ALA A 1 177 ? 7.265 10.709 6.465 1.00 39.44 177 ALA A O 1
ATOM 1358 N N . ALA A 1 178 ? 8.119 9.202 5.034 1.00 39.62 178 ALA A N 1
ATOM 1359 C CA . ALA A 1 178 ? 6.890 8.479 4.855 1.00 39.62 178 ALA A CA 1
ATOM 1360 C C . ALA A 1 178 ? 6.662 7.893 6.242 1.00 39.62 178 ALA A C 1
ATOM 1362 O O . ALA A 1 178 ? 7.483 7.104 6.711 1.00 39.62 178 ALA A O 1
ATOM 1363 N N . HIS A 1 179 ? 5.650 8.401 6.948 1.00 42.31 179 HIS A N 1
ATOM 1364 C CA . HIS A 1 179 ? 5.179 7.822 8.194 1.00 42.31 179 HIS A CA 1
ATOM 1365 C C . HIS A 1 179 ? 4.740 6.400 7.830 1.00 42.31 179 HIS A C 1
ATOM 1367 O O . HIS A 1 179 ? 3.572 6.151 7.533 1.00 42.31 179 HIS A O 1
ATOM 1373 N N . ALA A 1 180 ? 5.692 5.467 7.783 1.00 43.62 180 ALA A N 1
ATOM 1374 C CA . ALA A 1 180 ? 5.417 4.062 7.955 1.00 43.62 180 ALA A CA 1
ATOM 1375 C C . ALA A 1 180 ? 4.621 4.012 9.251 1.00 43.62 180 ALA A C 1
ATOM 1377 O O . ALA A 1 180 ? 5.128 4.436 10.279 1.00 43.62 180 ALA A O 1
ATOM 1378 N N . ALA A 1 181 ? 3.345 3.650 9.151 1.00 55.12 181 ALA A N 1
ATOM 1379 C CA . ALA A 1 181 ? 2.363 3.627 10.224 1.00 55.12 181 ALA A CA 1
ATOM 1380 C C . ALA A 1 181 ? 2.985 3.391 11.623 1.00 55.12 181 ALA A C 1
ATOM 1382 O O . ALA A 1 181 ? 3.095 2.241 12.043 1.00 55.12 181 ALA A O 1
ATOM 1383 N N . ASP A 1 182 ? 3.373 4.448 12.369 1.00 70.12 182 ASP A N 1
ATOM 1384 C CA . ASP A 1 182 ? 4.132 4.260 13.633 1.00 70.12 182 ASP A CA 1
ATOM 1385 C C . ASP A 1 182 ? 3.336 3.454 14.658 1.00 70.12 182 ASP A C 1
ATOM 1387 O O . ASP A 1 182 ? 3.881 2.872 15.591 1.00 70.12 182 ASP A O 1
ATOM 1391 N N . TRP A 1 183 ? 2.017 3.417 14.482 1.00 88.81 183 TRP A N 1
ATOM 1392 C CA . TRP A 1 183 ? 1.108 2.653 15.314 1.00 88.81 183 TRP A CA 1
ATOM 1393 C C . TRP A 1 183 ? 1.297 1.133 15.191 1.00 88.81 183 TRP A C 1
ATOM 1395 O O . TRP A 1 183 ? 0.907 0.401 16.097 1.00 88.81 183 TRP A O 1
ATOM 1405 N N . LEU A 1 184 ? 1.948 0.638 14.131 1.00 87.38 184 LEU A N 1
ATOM 1406 C CA . LEU A 1 184 ? 2.403 -0.754 14.053 1.00 87.38 184 LEU A CA 1
ATOM 1407 C C . LEU A 1 184 ? 3.552 -1.040 15.027 1.00 87.38 184 LEU A C 1
ATOM 1409 O O . LEU A 1 184 ? 3.673 -2.168 15.501 1.00 87.38 184 LEU A O 1
ATOM 1413 N N . ALA A 1 185 ? 4.368 -0.036 15.355 1.00 87.19 185 ALA A N 1
ATOM 1414 C CA . ALA A 1 185 ? 5.432 -0.146 16.351 1.00 87.19 185 ALA A CA 1
ATOM 1415 C C . ALA A 1 185 ? 4.928 0.078 17.789 1.00 87.19 185 ALA A C 1
ATOM 1417 O O . ALA A 1 185 ? 5.664 -0.171 18.745 1.00 87.19 185 ALA A O 1
ATOM 1418 N N . TRP A 1 186 ? 3.678 0.524 17.968 1.00 93.31 186 TRP A N 1
ATOM 1419 C CA . TRP A 1 186 ? 3.070 0.655 19.292 1.00 93.31 186 TRP A CA 1
ATOM 1420 C C . TRP A 1 186 ? 2.963 -0.696 19.994 1.00 93.31 186 TRP A C 1
ATOM 1422 O O . TRP A 1 186 ? 2.744 -1.743 19.372 1.00 93.31 186 TRP A O 1
ATOM 1432 N N . ARG A 1 187 ? 3.109 -0.653 21.320 1.00 93.44 187 ARG A N 1
ATOM 1433 C CA . ARG A 1 187 ? 3.081 -1.840 22.169 1.00 93.44 187 ARG A CA 1
ATOM 1434 C C . ARG A 1 187 ? 1.657 -2.380 22.243 1.00 93.44 187 ARG A C 1
ATOM 1436 O O . ARG A 1 187 ? 0.689 -1.627 22.358 1.00 93.44 187 ARG A O 1
ATOM 1443 N N . ARG A 1 188 ? 1.534 -3.703 22.170 1.00 95.75 188 ARG A N 1
ATOM 1444 C CA . ARG A 1 188 ? 0.255 -4.395 22.339 1.00 95.75 188 ARG A CA 1
ATOM 1445 C C . ARG A 1 188 ? -0.197 -4.279 23.792 1.00 95.75 188 ARG A C 1
ATOM 1447 O O . ARG A 1 188 ? 0.593 -4.549 24.690 1.00 95.75 188 ARG A O 1
ATOM 1454 N N . VAL A 1 189 ? -1.454 -3.889 23.977 1.00 96.50 189 VAL A N 1
ATOM 1455 C CA . VAL A 1 189 ? -2.155 -3.922 25.265 1.00 96.50 189 VAL A CA 1
ATOM 1456 C C . VAL A 1 189 ? -2.709 -5.326 25.493 1.00 96.50 189 VAL A C 1
ATOM 1458 O O . VAL A 1 189 ? -2.381 -5.969 26.482 1.00 96.50 189 VAL A O 1
ATOM 1461 N N . GLY A 1 190 ? -3.490 -5.818 24.531 1.00 95.00 190 GLY A N 1
ATOM 1462 C CA . GLY A 1 190 ? -4.167 -7.105 24.607 1.00 95.00 190 GLY A CA 1
ATOM 1463 C C . GLY A 1 190 ? -4.668 -7.579 23.246 1.00 95.00 190 GLY A C 1
ATOM 1464 O O . GLY A 1 190 ? -4.601 -6.852 22.246 1.00 95.00 190 GLY A O 1
ATOM 1465 N N . GLU A 1 191 ? -5.141 -8.818 23.207 1.00 96.19 191 GLU A N 1
ATOM 1466 C CA . GLU A 1 191 ? -5.689 -9.480 22.024 1.00 96.19 191 GLU A CA 1
ATOM 1467 C C . GLU A 1 191 ? -6.894 -10.324 22.408 1.00 96.19 191 GLU A C 1
ATOM 1469 O O . GLU A 1 191 ? -6.941 -10.850 23.513 1.00 96.19 191 GLU A O 1
ATOM 1474 N N . ALA A 1 192 ? -7.860 -10.446 21.505 1.00 95.25 192 ALA A N 1
ATOM 1475 C CA . ALA A 1 192 ? -9.091 -11.173 21.761 1.00 95.25 192 ALA A CA 1
ATOM 1476 C C . ALA A 1 192 ? -9.629 -11.826 20.488 1.00 95.25 192 ALA A C 1
ATOM 1478 O O . ALA A 1 192 ? -9.444 -11.302 19.384 1.00 95.25 192 ALA A O 1
ATOM 1479 N N . ILE A 1 193 ? -10.321 -12.953 20.639 1.00 93.38 193 ILE A N 1
ATOM 1480 C CA . ILE A 1 193 ? -10.858 -13.743 19.526 1.00 93.38 193 ILE A CA 1
ATOM 1481 C C . ILE A 1 193 ? -12.379 -13.750 19.623 1.00 93.38 193 ILE A C 1
ATOM 1483 O O . ILE A 1 193 ? -12.931 -14.206 20.621 1.00 93.38 193 ILE A O 1
ATOM 1487 N N . LEU A 1 194 ? -13.059 -13.276 18.576 1.00 93.25 194 LEU A N 1
ATOM 1488 C CA . LEU A 1 194 ? -14.506 -13.424 18.474 1.00 93.25 194 LEU A CA 1
ATOM 1489 C C . LEU A 1 194 ? -14.833 -14.739 17.767 1.00 93.25 194 LEU A C 1
ATOM 1491 O O . LEU A 1 194 ? -14.415 -14.961 16.627 1.00 93.25 194 LEU A O 1
ATOM 1495 N N . THR A 1 195 ? -15.623 -15.580 18.427 1.00 84.31 195 THR A N 1
ATOM 1496 C CA . THR A 1 195 ? -16.160 -16.821 17.861 1.00 84.31 195 THR A CA 1
ATOM 1497 C C . THR A 1 195 ? -17.684 -16.772 17.836 1.00 84.31 195 THR A C 1
ATOM 1499 O O . THR A 1 195 ? -18.314 -16.130 18.675 1.00 84.31 195 THR A O 1
ATOM 1502 N N . TRP A 1 196 ? -18.279 -17.431 16.846 1.00 81.25 196 TRP A N 1
ATOM 1503 C CA . TRP A 1 196 ? -19.718 -17.626 16.737 1.00 81.25 196 TRP A CA 1
ATOM 1504 C C . TRP A 1 196 ? -19.995 -19.105 16.475 1.00 81.25 196 TRP A C 1
ATOM 1506 O O . TRP A 1 196 ? -19.708 -19.636 15.396 1.00 81.25 196 TRP A O 1
ATOM 1516 N N . GLY A 1 197 ? -20.490 -19.793 17.506 1.00 82.56 197 GLY A N 1
ATOM 1517 C CA . GLY A 1 197 ? -20.585 -21.250 17.508 1.00 82.56 197 GLY A CA 1
ATOM 1518 C C . GLY A 1 197 ? -19.202 -21.895 17.312 1.00 82.56 197 GLY A C 1
ATOM 1519 O O . GLY A 1 197 ? -18.263 -21.521 18.012 1.00 82.56 197 GLY A O 1
ATOM 1520 N N . PRO A 1 198 ? -19.033 -22.839 16.367 1.00 78.12 198 PRO A N 1
ATOM 1521 C CA . PRO A 1 198 ? -17.749 -23.500 16.123 1.00 78.12 198 PRO A CA 1
ATOM 1522 C C . PRO A 1 198 ? -16.774 -22.665 15.274 1.00 78.12 198 PRO A C 1
ATOM 1524 O O . PRO A 1 198 ? -15.686 -23.139 14.955 1.00 78.12 198 PRO A O 1
ATOM 1527 N N . PHE A 1 199 ? -17.155 -21.455 14.850 1.00 82.25 199 PHE A N 1
ATOM 1528 C CA . PHE A 1 199 ? -16.394 -20.683 13.873 1.00 82.25 199 PHE A CA 1
ATOM 1529 C C . PHE A 1 199 ? -15.739 -19.444 14.477 1.00 82.25 199 PHE A C 1
ATOM 1531 O O . PHE A 1 199 ? -16.396 -18.642 15.138 1.00 82.25 199 PHE A O 1
ATOM 1538 N N . THR A 1 200 ? -14.468 -19.214 14.154 1.00 89.31 200 THR A N 1
ATOM 1539 C CA . THR A 1 200 ? -13.797 -17.938 14.431 1.00 89.31 200 THR A CA 1
ATOM 1540 C C . THR A 1 200 ? -14.227 -16.885 13.415 1.00 89.31 200 THR A C 1
ATOM 1542 O O . THR A 1 200 ? -14.149 -17.115 12.210 1.00 89.31 200 THR A O 1
ATOM 1545 N N . VAL A 1 201 ? -14.670 -15.722 13.897 1.00 90.06 201 VAL A N 1
ATOM 1546 C CA . VAL A 1 201 ? -15.060 -14.581 13.055 1.00 90.06 201 VAL A CA 1
ATOM 1547 C C . VAL A 1 201 ? -13.840 -13.706 12.781 1.00 90.06 201 VAL A C 1
ATOM 1549 O O . VAL A 1 201 ? -13.475 -13.483 11.625 1.00 90.06 201 VAL A O 1
ATOM 1552 N N . TYR A 1 202 ? -13.171 -13.247 13.842 1.00 96.38 202 TYR A N 1
ATOM 1553 C CA . TYR A 1 202 ? -11.960 -12.440 13.735 1.00 96.38 202 TYR A CA 1
ATOM 1554 C C . TYR A 1 202 ? -11.060 -12.555 14.970 1.00 96.38 202 TYR A C 1
ATOM 1556 O O . TYR A 1 202 ? -11.504 -12.893 16.068 1.00 96.38 202 TYR A O 1
ATOM 1564 N N . HIS A 1 203 ? -9.795 -12.173 14.790 1.00 96.25 203 HIS A N 1
ATOM 1565 C CA . HIS A 1 203 ? -8.869 -11.848 15.874 1.00 96.25 203 HIS A CA 1
ATOM 1566 C C . HIS A 1 203 ? -8.725 -10.334 15.959 1.00 96.25 203 HIS A C 1
ATOM 1568 O O . HIS A 1 203 ? -8.535 -9.666 14.945 1.00 96.25 203 HIS A O 1
ATOM 1574 N N . SER A 1 204 ? -8.790 -9.788 17.161 1.00 97.19 204 SER A N 1
ATOM 1575 C CA . SER A 1 204 ? -8.624 -8.363 17.422 1.00 97.19 204 SER A CA 1
ATOM 1576 C C . SER A 1 204 ? -7.422 -8.129 18.326 1.00 97.19 204 SER A C 1
ATOM 1578 O O . SER A 1 204 ? -7.131 -8.937 19.202 1.00 97.19 204 SER A O 1
ATOM 1580 N N . GLN A 1 205 ? -6.710 -7.029 18.111 1.00 96.94 205 GLN A N 1
ATOM 1581 C CA . GLN A 1 205 ? -5.632 -6.573 18.987 1.00 96.94 205 GLN A CA 1
ATOM 1582 C C . GLN A 1 205 ? -5.767 -5.072 19.231 1.00 96.94 205 GLN A C 1
ATOM 1584 O O . GLN A 1 205 ? -6.099 -4.310 18.317 1.00 96.94 205 GLN A O 1
ATOM 1589 N N . LEU A 1 206 ? -5.464 -4.651 20.457 1.00 97.94 206 LEU A N 1
ATOM 1590 C CA . LEU A 1 206 ? -5.379 -3.248 20.838 1.00 97.94 206 LEU A CA 1
ATOM 1591 C C . LEU A 1 206 ? -3.914 -2.875 21.063 1.00 97.94 206 LEU A C 1
ATOM 1593 O O . LEU A 1 206 ? -3.177 -3.576 21.760 1.00 97.94 206 LEU A O 1
ATOM 1597 N N . ARG A 1 207 ? -3.483 -1.758 20.480 1.00 97.06 207 ARG A N 1
ATOM 1598 C CA . ARG A 1 207 ? -2.132 -1.210 20.649 1.00 97.06 207 ARG A CA 1
ATOM 1599 C C . ARG A 1 207 ? -2.184 0.237 21.095 1.00 97.06 207 ARG A C 1
ATOM 1601 O O . ARG A 1 207 ? -3.030 0.999 20.629 1.00 97.06 207 ARG A O 1
ATOM 1608 N N . THR A 1 208 ? -1.244 0.617 21.948 1.00 95.81 208 THR A N 1
ATOM 1609 C CA . THR A 1 208 ? -1.081 1.986 22.448 1.00 95.81 208 THR A CA 1
ATOM 1610 C C . THR A 1 208 ? 0.408 2.326 22.552 1.00 95.81 208 THR A C 1
ATOM 1612 O O . THR A 1 208 ? 1.237 1.414 22.653 1.00 95.81 208 THR A O 1
ATOM 1615 N N . PRO A 1 209 ? 0.802 3.614 22.536 1.00 93.38 209 PRO A N 1
ATOM 1616 C CA . PRO A 1 209 ? 2.214 3.991 22.616 1.00 93.38 209 PRO A CA 1
ATOM 1617 C C . PRO A 1 209 ? 2.953 3.378 23.818 1.00 93.38 209 PRO A C 1
ATOM 1619 O O . PRO A 1 209 ? 4.102 2.958 23.695 1.00 93.38 209 PRO A O 1
ATOM 1622 N N . ASN A 1 210 ? 2.282 3.280 24.970 1.00 91.38 210 ASN A N 1
ATOM 1623 C CA . ASN A 1 210 ? 2.846 2.768 26.221 1.00 91.38 210 ASN A CA 1
ATOM 1624 C C . ASN A 1 210 ? 2.527 1.282 26.495 1.00 91.38 210 ASN A C 1
ATOM 1626 O O . ASN A 1 210 ? 3.136 0.697 27.392 1.00 91.38 210 ASN A O 1
ATOM 1630 N N . GLY A 1 211 ? 1.623 0.657 25.731 1.00 93.69 211 GLY A N 1
ATOM 1631 C CA . GLY A 1 211 ? 1.177 -0.725 25.943 1.00 93.69 211 GLY A CA 1
ATOM 1632 C C . GLY A 1 211 ? 0.201 -0.898 27.108 1.00 93.69 211 GLY A C 1
ATOM 1633 O O . GLY A 1 211 ? 0.033 -2.011 27.593 1.00 93.69 211 GLY A O 1
ATOM 1634 N N . ARG A 1 212 ? -0.427 0.186 27.577 1.00 93.56 212 ARG A N 1
ATOM 1635 C CA . ARG A 1 212 ? -1.472 0.173 28.611 1.00 93.56 212 ARG A CA 1
ATOM 1636 C C . ARG A 1 212 ? -2.725 0.884 28.108 1.00 93.56 212 ARG A C 1
ATOM 1638 O O . ARG A 1 212 ? -2.626 1.758 27.241 1.00 93.56 212 ARG A O 1
ATOM 1645 N N . TYR A 1 213 ? -3.886 0.482 28.624 1.00 94.38 213 TYR A N 1
ATOM 1646 C CA . TYR A 1 213 ? -5.156 1.148 28.346 1.00 94.38 213 TYR A CA 1
ATOM 1647 C C . TYR A 1 213 ? -5.527 2.098 29.490 1.00 94.38 213 TYR A C 1
ATOM 1649 O O . TYR A 1 213 ? -5.936 1.658 30.560 1.00 94.38 213 TYR A O 1
ATOM 1657 N N . ASP A 1 214 ? -5.399 3.396 29.232 1.00 92.00 214 ASP A N 1
ATOM 1658 C CA . ASP A 1 214 ? -5.628 4.493 30.179 1.00 92.00 214 ASP A CA 1
ATOM 1659 C C . ASP A 1 214 ? -6.963 5.224 29.913 1.00 92.00 214 ASP A C 1
ATOM 1661 O O . ASP A 1 214 ? -7.344 6.128 30.656 1.00 92.00 214 ASP A O 1
ATOM 1665 N N . GLY A 1 215 ? -7.696 4.840 28.858 1.00 89.75 215 GLY A N 1
ATOM 1666 C CA . GLY A 1 215 ? -9.038 5.347 28.558 1.00 89.75 215 GLY A CA 1
ATOM 1667 C C . GLY A 1 215 ? -9.238 5.865 27.125 1.00 89.75 215 GLY A C 1
ATOM 1668 O O . GLY A 1 215 ? -8.338 5.810 26.283 1.00 89.75 215 GLY A O 1
ATOM 1669 N N . PRO A 1 216 ? -10.444 6.378 26.812 1.00 87.00 216 PRO A N 1
ATOM 1670 C CA . PRO A 1 216 ? -10.852 6.715 25.445 1.00 87.00 216 PRO A CA 1
ATOM 1671 C C . PRO A 1 216 ? -10.171 7.961 24.857 1.00 87.00 216 PRO A C 1
ATOM 1673 O O . PRO A 1 216 ? -10.257 8.178 23.648 1.00 87.00 216 PRO A O 1
ATOM 1676 N N . GLN A 1 217 ? -9.499 8.777 25.669 1.00 87.75 217 GLN A N 1
ATOM 1677 C CA . GLN A 1 217 ? -8.768 9.963 25.213 1.00 87.75 217 GLN A CA 1
ATOM 1678 C C . GLN A 1 217 ? -7.370 9.627 24.680 1.00 87.75 217 GLN A C 1
ATOM 1680 O O . GLN A 1 217 ? -6.767 10.467 24.017 1.00 87.75 217 GLN A O 1
ATOM 1685 N N . GLN A 1 218 ? -6.851 8.423 24.944 1.00 92.88 218 GLN A N 1
ATOM 1686 C CA . GLN A 1 218 ? -5.497 8.068 24.530 1.00 92.88 218 GLN A CA 1
ATOM 1687 C C . GLN A 1 218 ? -5.412 7.701 23.043 1.00 92.88 218 GLN A C 1
ATOM 1689 O O . GLN A 1 218 ? -6.346 7.136 22.455 1.00 92.88 218 GLN A O 1
ATOM 1694 N N . ASP A 1 219 ? -4.223 7.907 22.485 1.00 94.88 219 ASP A N 1
ATOM 1695 C CA . ASP A 1 219 ? -3.827 7.394 21.179 1.00 94.88 219 ASP A CA 1
ATOM 1696 C C . ASP A 1 219 ? -3.802 5.860 21.176 1.00 94.88 219 ASP A C 1
ATOM 1698 O O . ASP A 1 219 ? -3.125 5.220 21.988 1.00 94.88 219 ASP A O 1
ATOM 1702 N N . ARG A 1 220 ? -4.559 5.259 20.257 1.00 96.62 220 ARG A N 1
ATOM 1703 C CA . ARG A 1 220 ? -4.759 3.805 20.212 1.00 96.62 220 ARG A CA 1
ATOM 1704 C C . ARG A 1 220 ? -5.046 3.303 18.808 1.00 96.62 220 ARG A C 1
ATOM 1706 O O . ARG A 1 220 ? -5.597 4.027 17.983 1.00 96.62 220 ARG A O 1
ATOM 1713 N N . ALA A 1 221 ? -4.682 2.055 18.555 1.00 97.38 221 ALA A N 1
ATOM 1714 C CA . ALA A 1 221 ? -4.976 1.352 17.318 1.00 97.38 221 ALA A CA 1
ATOM 1715 C C . ALA A 1 221 ? -5.704 0.049 17.640 1.00 97.38 221 ALA A C 1
ATOM 1717 O O . ALA A 1 221 ? -5.159 -0.809 18.337 1.00 97.38 221 ALA A O 1
ATOM 1718 N N . LEU A 1 222 ? -6.924 -0.090 17.126 1.00 98.19 222 LEU A N 1
ATOM 1719 C CA . LEU A 1 222 ? -7.640 -1.360 17.098 1.00 98.19 222 LEU A CA 1
ATOM 1720 C C . LEU A 1 222 ? -7.402 -2.002 15.735 1.00 98.19 222 LEU A C 1
ATOM 1722 O O . LEU A 1 222 ? -7.641 -1.361 14.714 1.00 98.19 222 LEU A O 1
ATOM 1726 N N . ILE A 1 223 ? -6.931 -3.244 15.713 1.00 97.50 223 ILE A N 1
ATOM 1727 C CA . ILE A 1 223 ? -6.650 -3.981 14.479 1.00 97.50 223 ILE A CA 1
ATOM 1728 C C . ILE A 1 223 ? -7.456 -5.273 14.517 1.00 97.50 223 ILE A C 1
ATOM 1730 O O . ILE A 1 223 ? -7.315 -6.051 15.459 1.00 97.50 223 ILE A O 1
ATOM 1734 N N . ILE A 1 224 ? -8.268 -5.501 13.491 1.00 97.75 224 ILE A N 1
ATOM 1735 C CA . ILE A 1 224 ? -9.123 -6.676 13.333 1.00 97.75 224 ILE A CA 1
ATOM 1736 C C . ILE A 1 224 ? -8.606 -7.473 12.141 1.00 97.75 224 ILE A C 1
ATOM 1738 O O . ILE A 1 224 ? -8.440 -6.915 11.063 1.00 97.75 224 ILE A O 1
ATOM 1742 N N . THR A 1 225 ? -8.332 -8.758 12.345 1.00 97.06 225 THR A N 1
ATOM 1743 C CA . THR A 1 225 ? -7.935 -9.721 11.310 1.00 97.06 225 THR A CA 1
ATOM 1744 C C . THR A 1 225 ? -9.086 -10.688 11.090 1.00 97.06 225 THR A C 1
ATOM 1746 O O . THR A 1 225 ? -9.408 -11.472 11.988 1.00 97.06 225 THR A O 1
ATOM 1749 N N . TYR A 1 226 ? -9.717 -10.616 9.923 1.00 96.00 226 TYR A N 1
ATOM 1750 C CA . TYR A 1 226 ? -10.886 -11.427 9.602 1.00 96.00 226 TYR A CA 1
ATOM 1751 C C . TYR A 1 226 ? -10.479 -12.852 9.244 1.00 96.00 226 TYR A C 1
ATOM 1753 O O . TYR A 1 226 ? -9.470 -13.071 8.577 1.00 96.00 226 TYR A O 1
ATOM 1761 N N . GLN A 1 227 ? -11.269 -13.826 9.691 1.00 92.69 227 GLN A N 1
ATOM 1762 C CA . GLN A 1 227 ? -11.069 -15.249 9.388 1.00 92.69 227 GLN A CA 1
ATOM 1763 C C . GLN A 1 227 ? -12.133 -15.796 8.431 1.00 92.69 227 GLN A C 1
ATOM 1765 O O . GLN A 1 227 ? -12.189 -16.996 8.168 1.00 92.69 227 GLN A O 1
ATOM 1770 N N . ARG A 1 228 ? -12.998 -14.917 7.920 1.00 88.25 228 ARG A N 1
ATOM 1771 C CA . ARG A 1 228 ? -14.135 -15.253 7.068 1.00 88.25 228 ARG A CA 1
ATOM 1772 C C . ARG A 1 228 ? -14.314 -14.204 5.985 1.00 88.25 228 ARG A C 1
ATOM 1774 O O . ARG A 1 228 ? -13.838 -13.080 6.132 1.00 88.25 228 ARG A O 1
ATOM 1781 N N . ASP A 1 229 ? -15.008 -14.615 4.935 1.00 92.50 229 ASP A N 1
ATOM 1782 C CA . ASP A 1 229 ? -15.544 -13.707 3.932 1.00 92.50 229 ASP A CA 1
ATOM 1783 C C . ASP A 1 229 ? -16.776 -12.991 4.510 1.00 92.50 229 ASP A C 1
ATOM 1785 O O . ASP A 1 229 ? -17.656 -13.652 5.077 1.00 92.50 229 ASP A O 1
ATOM 1789 N N . ILE A 1 230 ? -16.775 -11.658 4.476 1.00 91.69 230 ILE A N 1
ATOM 1790 C CA . ILE A 1 230 ? -17.871 -10.810 4.949 1.00 91.69 230 ILE A CA 1
ATOM 1791 C C . ILE A 1 230 ? -18.000 -9.620 3.998 1.00 91.69 230 ILE A C 1
ATOM 1793 O O . ILE A 1 230 ? -17.084 -8.801 3.869 1.00 91.69 230 ILE A O 1
ATOM 1797 N N . ASP A 1 231 ? -19.174 -9.494 3.389 1.00 94.12 231 ASP A N 1
ATOM 1798 C CA . ASP A 1 231 ? -19.503 -8.363 2.532 1.00 94.12 231 ASP A CA 1
ATOM 1799 C C . ASP A 1 231 ? -19.517 -7.052 3.325 1.00 94.12 231 ASP A C 1
ATOM 1801 O O . ASP A 1 231 ? -19.908 -6.990 4.497 1.00 94.12 231 ASP A O 1
ATOM 1805 N N . ARG A 1 232 ? -19.154 -5.958 2.660 1.00 97.25 232 ARG A N 1
ATOM 1806 C CA . ARG A 1 232 ? -19.179 -4.607 3.228 1.00 97.25 232 ARG A CA 1
ATOM 1807 C C . ARG A 1 232 ? -20.516 -4.251 3.866 1.00 97.25 232 ARG A C 1
ATOM 1809 O O . ARG A 1 232 ? -20.538 -3.600 4.908 1.00 97.25 232 ARG A O 1
ATOM 1816 N N . GLU A 1 233 ? -21.618 -4.635 3.232 1.00 96.19 233 GLU A N 1
ATOM 1817 C CA . GLU A 1 233 ? -22.966 -4.373 3.744 1.00 96.19 233 GLU A CA 1
ATOM 1818 C C . GLU A 1 233 ? -23.164 -5.052 5.102 1.00 96.19 233 GLU A C 1
ATOM 1820 O O . GLU A 1 233 ? -23.531 -4.385 6.067 1.00 96.19 233 GLU A O 1
ATOM 1825 N N . ALA A 1 234 ? -22.751 -6.317 5.228 1.00 94.62 234 ALA A N 1
ATOM 1826 C CA . ALA A 1 234 ? -22.804 -7.053 6.486 1.00 94.62 234 ALA A CA 1
ATOM 1827 C C . ALA A 1 234 ? -21.896 -6.450 7.578 1.00 94.62 234 ALA A C 1
ATOM 1829 O O . ALA A 1 234 ? -22.264 -6.459 8.753 1.00 94.62 234 ALA A O 1
ATOM 1830 N N . LEU A 1 235 ? -20.736 -5.874 7.227 1.00 97.31 235 LEU A N 1
ATOM 1831 C CA . LEU A 1 235 ? -19.896 -5.144 8.193 1.00 97.31 235 LEU A CA 1
ATOM 1832 C C . LEU A 1 235 ? -20.590 -3.885 8.732 1.00 97.31 235 LEU A C 1
ATOM 1834 O O . LEU A 1 235 ? -20.511 -3.581 9.929 1.00 97.31 235 LEU A O 1
ATOM 1838 N N . VAL A 1 236 ? -21.249 -3.129 7.850 1.00 98.25 236 VAL A N 1
ATOM 1839 C CA . VAL A 1 236 ? -21.976 -1.908 8.221 1.00 98.25 236 VAL A CA 1
ATOM 1840 C C . VAL A 1 236 ? -23.210 -2.252 9.052 1.00 98.25 236 VAL A C 1
ATOM 1842 O O . VAL A 1 236 ? -23.450 -1.592 10.064 1.00 98.25 236 VAL A O 1
ATOM 1845 N N . ASP A 1 237 ? -23.936 -3.308 8.695 1.00 97.50 237 ASP A N 1
ATOM 1846 C CA . ASP A 1 237 ? -25.098 -3.784 9.446 1.00 97.50 237 ASP A CA 1
ATOM 1847 C C . ASP A 1 237 ? -24.702 -4.293 10.835 1.00 97.50 237 ASP A C 1
ATOM 1849 O O . ASP A 1 237 ? -25.282 -3.871 11.834 1.00 97.50 237 ASP A O 1
ATOM 1853 N N . ALA A 1 238 ? -23.619 -5.068 10.950 1.00 95.69 238 ALA A N 1
ATOM 1854 C CA . ALA A 1 238 ? -23.096 -5.470 12.256 1.00 95.69 238 ALA A CA 1
ATOM 1855 C C . ALA A 1 238 ? -22.689 -4.257 13.118 1.00 95.69 238 ALA A C 1
ATOM 1857 O O . ALA A 1 238 ? -22.906 -4.241 14.330 1.00 95.69 238 ALA A O 1
ATOM 1858 N N . THR A 1 239 ? -22.129 -3.209 12.504 1.00 97.62 239 THR A N 1
A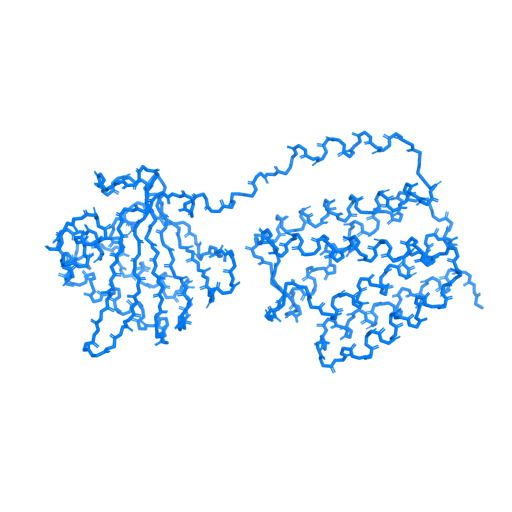TOM 1859 C CA . THR A 1 239 ? -21.800 -1.949 13.197 1.00 97.62 239 THR A CA 1
ATOM 1860 C C . THR A 1 239 ? -23.065 -1.234 13.680 1.00 97.62 239 THR A C 1
ATOM 1862 O O . THR A 1 239 ? -23.111 -0.762 14.819 1.00 97.62 239 THR A O 1
ATOM 1865 N N . ARG A 1 240 ? -24.105 -1.181 12.839 1.00 98.38 240 ARG A N 1
ATOM 1866 C CA . ARG A 1 240 ? -25.423 -0.629 13.172 1.00 98.38 240 ARG A CA 1
ATOM 1867 C C . ARG A 1 240 ? -26.044 -1.365 14.357 1.00 98.38 240 ARG A C 1
ATOM 1869 O O . ARG A 1 240 ? -26.483 -0.702 15.294 1.00 98.38 240 ARG A O 1
ATOM 1876 N N . ASP A 1 241 ? -26.023 -2.694 14.355 1.00 97.56 241 ASP A N 1
ATOM 1877 C CA . ASP A 1 241 ? -26.581 -3.521 15.430 1.00 97.56 241 ASP A CA 1
ATOM 1878 C C . ASP A 1 241 ? -25.873 -3.277 16.766 1.00 97.56 241 ASP A C 1
ATOM 1880 O O . ASP A 1 241 ? -26.520 -3.108 17.802 1.00 97.56 241 ASP A O 1
ATOM 1884 N N . GLN A 1 242 ? -24.541 -3.173 16.749 1.00 97.50 242 GLN A N 1
ATOM 1885 C CA . GLN A 1 242 ? -23.765 -2.842 17.946 1.00 97.50 242 GLN A CA 1
ATOM 1886 C C . GLN A 1 242 ? -24.099 -1.443 18.471 1.00 97.50 242 GLN A C 1
ATOM 1888 O O . GLN A 1 242 ? -24.311 -1.257 19.670 1.00 97.50 242 GLN A O 1
ATOM 1893 N N . TRP A 1 243 ? -24.207 -0.452 17.587 1.00 97.62 243 TRP A N 1
ATOM 1894 C CA . TRP A 1 243 ? -24.604 0.898 17.979 1.00 97.62 243 TRP A CA 1
ATOM 1895 C C . TRP A 1 243 ? -26.038 0.970 18.498 1.00 97.62 243 TRP A C 1
ATOM 1897 O O . TRP A 1 243 ? -26.297 1.712 19.446 1.00 97.62 243 TRP A O 1
ATOM 1907 N N . GLN A 1 244 ? -26.957 0.193 17.929 1.00 97.12 244 GLN A N 1
ATOM 1908 C CA . GLN A 1 244 ? -28.328 0.081 18.412 1.00 97.12 244 GLN A CA 1
ATOM 1909 C C . GLN A 1 244 ? -28.356 -0.516 19.824 1.00 97.12 244 GLN A C 1
ATOM 1911 O O . GLN A 1 244 ? -28.964 0.067 20.721 1.00 97.12 244 GLN A O 1
ATOM 1916 N N . ALA A 1 245 ? -27.643 -1.624 20.051 1.00 96.06 245 ALA A N 1
ATOM 1917 C CA . ALA A 1 245 ? -27.558 -2.275 21.359 1.00 96.06 245 ALA A CA 1
ATOM 1918 C C . ALA A 1 245 ? -26.935 -1.368 22.437 1.00 96.06 245 ALA A C 1
ATOM 1920 O O . ALA A 1 245 ? -27.336 -1.407 23.598 1.00 96.06 245 ALA A O 1
ATOM 1921 N N . GLN A 1 246 ? -25.988 -0.507 22.054 1.00 95.94 246 GLN A N 1
ATOM 1922 C CA . GLN A 1 246 ? -25.341 0.454 22.955 1.00 95.94 246 GLN A CA 1
ATOM 1923 C C . GLN A 1 246 ? -26.125 1.769 23.140 1.00 95.94 246 GLN A C 1
ATOM 1925 O O . GLN A 1 246 ? -25.679 2.655 23.877 1.00 95.94 246 GLN A O 1
ATOM 1930 N N . GLY A 1 247 ? -27.272 1.928 22.472 1.00 95.75 247 GLY A N 1
ATOM 1931 C CA . GLY A 1 247 ? -28.080 3.150 22.506 1.00 95.75 247 GLY A CA 1
ATOM 1932 C C . GLY A 1 247 ? -27.467 4.336 21.746 1.00 95.75 247 GLY A C 1
ATOM 1933 O O . GLY A 1 247 ? -27.882 5.481 21.933 1.00 95.75 247 GLY A O 1
ATOM 1934 N N . ILE A 1 248 ? -26.444 4.095 20.920 1.00 96.00 248 ILE A N 1
ATOM 1935 C CA . ILE A 1 248 ? -25.707 5.129 20.182 1.00 96.00 248 ILE A CA 1
ATOM 1936 C C . ILE A 1 248 ? -26.579 5.727 19.079 1.00 96.00 248 ILE A C 1
ATOM 1938 O O . ILE A 1 248 ? -26.533 6.940 18.881 1.00 96.00 248 ILE A O 1
ATOM 1942 N N . LEU A 1 249 ? -27.404 4.918 18.403 1.00 95.38 249 LEU A N 1
ATOM 1943 C CA . LEU A 1 249 ? -28.278 5.418 17.333 1.00 95.38 249 LEU A CA 1
ATOM 1944 C C . LEU A 1 249 ? -29.283 6.461 17.847 1.00 95.38 249 LEU A C 1
ATOM 1946 O O . LEU A 1 249 ? -29.586 7.420 17.145 1.00 95.38 249 LEU A O 1
ATOM 1950 N N . GLN A 1 250 ? -29.750 6.321 19.091 1.00 94.31 250 GLN A N 1
ATOM 1951 C CA . GLN A 1 250 ? -30.675 7.266 19.725 1.00 94.31 250 GLN A CA 1
ATOM 1952 C C . GLN A 1 250 ? -29.961 8.511 20.266 1.00 94.31 250 GLN A C 1
ATOM 1954 O O . GLN A 1 250 ? -30.530 9.599 20.269 1.00 94.31 250 GLN A O 1
ATOM 1959 N N . GLN A 1 251 ? -28.729 8.354 20.757 1.00 94.12 251 GLN A N 1
ATOM 1960 C CA . GLN A 1 251 ? -27.973 9.430 21.408 1.00 94.12 251 GLN A CA 1
ATOM 1961 C C . GLN A 1 251 ? -27.229 10.333 20.421 1.00 94.12 251 GLN A C 1
ATOM 1963 O O . GLN A 1 251 ? -26.924 11.475 20.757 1.00 94.12 251 GLN A O 1
ATOM 1968 N N . GLU A 1 252 ? -26.891 9.826 19.235 1.00 95.31 252 GLU A N 1
ATOM 1969 C CA . GLU A 1 252 ? -26.032 10.514 18.279 1.00 95.31 252 GLU A CA 1
ATOM 1970 C C . GLU A 1 252 ? -26.759 10.757 16.947 1.00 95.31 252 GLU A C 1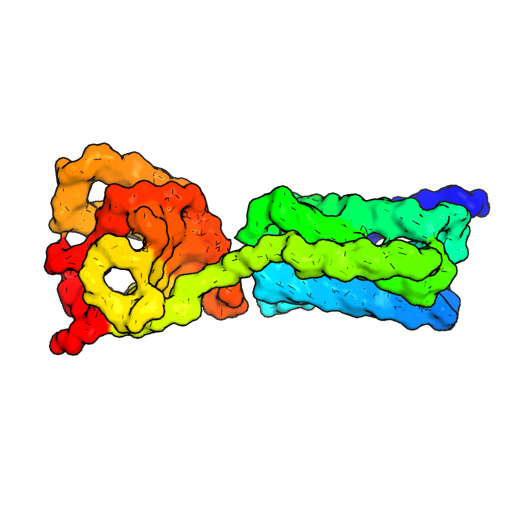
ATOM 1972 O O . GLU A 1 252 ? -26.836 9.850 16.110 1.00 95.31 252 GLU A O 1
ATOM 1977 N N . PRO A 1 253 ? -27.242 11.989 16.692 1.00 94.12 253 PRO A N 1
ATOM 1978 C CA . PRO A 1 253 ? -27.988 12.323 15.476 1.00 94.12 253 PRO A CA 1
ATOM 1979 C C . PRO A 1 253 ? -27.210 12.080 14.176 1.00 94.12 253 PRO A C 1
ATOM 1981 O O . PRO A 1 253 ? -27.803 11.929 13.109 1.00 94.12 253 PRO A O 1
ATOM 1984 N N . ARG A 1 254 ? -25.872 12.059 14.238 1.00 95.50 254 ARG A N 1
ATOM 1985 C CA . ARG A 1 254 ? -25.005 11.827 13.073 1.00 95.50 254 ARG A CA 1
ATOM 1986 C C . ARG A 1 254 ? -24.764 10.348 12.768 1.00 95.50 254 ARG A C 1
ATOM 1988 O O . ARG A 1 254 ? -24.169 10.056 11.731 1.00 95.50 254 ARG A O 1
ATOM 1995 N N . SER A 1 255 ? -25.224 9.431 13.619 1.00 96.25 255 SER A N 1
ATOM 1996 C CA . SER A 1 255 ? -24.964 7.990 13.504 1.00 96.25 255 SER A CA 1
ATOM 1997 C C . SER A 1 255 ? -25.338 7.416 12.130 1.00 96.25 255 SER A C 1
ATOM 1999 O O . SER A 1 255 ? -24.510 6.770 11.494 1.00 96.25 255 SER A O 1
ATOM 2001 N N . GLU A 1 256 ? -26.517 7.739 11.595 1.00 96.62 256 GLU A N 1
ATOM 2002 C CA . GLU A 1 256 ? -26.944 7.287 10.260 1.00 96.62 256 GLU A CA 1
ATOM 2003 C C . GLU A 1 256 ? -26.066 7.822 9.121 1.00 96.62 256 GLU A C 1
ATOM 2005 O O . GLU A 1 256 ? -25.787 7.125 8.144 1.00 96.62 256 GLU A O 1
ATOM 2010 N N . ALA A 1 257 ? -25.606 9.071 9.229 1.00 97.00 257 ALA A N 1
ATOM 2011 C CA . ALA A 1 257 ? -24.689 9.642 8.247 1.00 97.00 257 ALA A CA 1
ATOM 2012 C C . ALA A 1 257 ? -23.320 8.951 8.304 1.00 97.00 257 ALA A C 1
ATOM 2014 O O . ALA A 1 257 ? -22.694 8.736 7.266 1.00 97.00 257 ALA A O 1
ATOM 2015 N N . TRP A 1 258 ? -22.874 8.568 9.500 1.00 97.69 258 TRP A N 1
ATOM 2016 C CA . TRP A 1 258 ? -21.651 7.799 9.679 1.00 97.69 258 TRP A CA 1
ATOM 2017 C C . TRP A 1 258 ? -21.765 6.384 9.115 1.00 97.69 258 TRP A C 1
ATOM 2019 O O . TRP A 1 258 ? -20.842 5.957 8.434 1.00 97.69 258 TRP A O 1
ATOM 2029 N N . LEU A 1 259 ? -22.891 5.689 9.301 1.00 97.94 259 LEU A N 1
ATOM 2030 C CA . LEU A 1 259 ? -23.113 4.367 8.700 1.00 97.94 259 LEU A CA 1
ATOM 2031 C C . LEU A 1 259 ? -23.077 4.426 7.163 1.00 97.94 259 LEU A C 1
ATOM 2033 O O . LEU A 1 259 ? -22.402 3.615 6.533 1.00 97.94 259 LEU A O 1
ATOM 2037 N N . ARG A 1 260 ? -23.700 5.445 6.550 1.00 97.38 260 ARG A N 1
ATOM 2038 C CA . ARG A 1 260 ? -23.589 5.681 5.095 1.00 97.38 260 ARG A CA 1
ATOM 2039 C C . ARG A 1 260 ? -22.156 5.970 4.650 1.00 97.38 260 ARG A C 1
ATOM 2041 O O . ARG A 1 260 ? -21.738 5.518 3.589 1.00 97.38 260 ARG A O 1
ATOM 2048 N N . MET A 1 261 ? -21.399 6.722 5.448 1.00 96.62 261 MET A N 1
ATOM 2049 C CA . MET A 1 261 ? -19.984 6.978 5.176 1.00 96.62 261 MET A CA 1
ATOM 2050 C C . MET A 1 261 ? -19.173 5.679 5.215 1.00 96.62 261 MET A C 1
ATOM 2052 O O . MET A 1 261 ? -18.413 5.433 4.282 1.00 96.62 261 MET A O 1
ATOM 2056 N N . LEU A 1 262 ? -19.386 4.824 6.223 1.00 97.56 262 LEU A N 1
ATOM 2057 C CA . LEU A 1 262 ? -18.729 3.518 6.334 1.00 97.56 262 LEU A CA 1
ATOM 2058 C C . LEU A 1 262 ? -18.993 2.644 5.103 1.00 97.56 262 LEU A C 1
ATOM 2060 O O . LEU A 1 262 ? -18.051 2.096 4.532 1.00 97.56 262 LEU A O 1
ATOM 2064 N N . GLN A 1 263 ? -20.241 2.612 4.629 1.00 96.12 263 GLN A N 1
ATOM 2065 C CA . GLN A 1 263 ? -20.624 1.901 3.406 1.00 96.12 263 GLN A CA 1
ATOM 2066 C C . GLN A 1 263 ? -19.898 2.414 2.151 1.00 96.12 263 GLN A C 1
ATOM 2068 O O . GLN A 1 263 ? -19.719 1.661 1.199 1.00 96.12 263 GLN A O 1
ATOM 2073 N N . GLY A 1 264 ? -19.462 3.676 2.134 1.00 95.31 264 GLY A N 1
ATOM 2074 C CA . GLY A 1 264 ? -18.696 4.251 1.027 1.00 95.31 264 GLY A CA 1
ATOM 2075 C C . GLY A 1 264 ? -17.184 4.021 1.101 1.00 95.31 264 GLY A C 1
ATOM 2076 O O . GLY A 1 264 ? -16.516 4.164 0.078 1.00 95.31 264 GLY A O 1
ATOM 2077 N N . ILE A 1 265 ? -16.628 3.705 2.279 1.00 95.31 265 ILE A N 1
ATOM 2078 C CA . ILE A 1 265 ? -15.167 3.632 2.477 1.00 95.31 265 ILE A CA 1
ATOM 2079 C C . ILE A 1 265 ? -14.639 2.234 2.789 1.00 95.31 265 ILE A C 1
ATOM 2081 O O . ILE A 1 265 ? -13.465 1.972 2.527 1.00 95.31 265 ILE A O 1
ATOM 2085 N N . TRP A 1 266 ? -15.446 1.354 3.381 1.00 97.38 266 TRP A N 1
ATOM 2086 C CA . TRP A 1 266 ? -15.006 -0.004 3.683 1.00 97.38 266 TRP A CA 1
ATOM 2087 C C . TRP A 1 266 ? -15.022 -0.875 2.424 1.00 97.38 266 TRP A C 1
ATOM 2089 O O . TRP A 1 266 ? -15.834 -0.641 1.537 1.00 97.38 266 TRP A O 1
ATOM 2099 N N . PRO A 1 267 ? -14.109 -1.845 2.290 1.00 94.12 267 PRO A N 1
ATOM 2100 C CA . PRO A 1 267 ? -14.192 -2.902 1.290 1.00 94.12 267 PRO A CA 1
ATOM 2101 C C . PRO A 1 267 ? -14.957 -4.111 1.847 1.00 94.12 267 PRO A C 1
ATOM 2103 O O . PRO A 1 267 ? -15.287 -4.154 3.034 1.00 94.12 267 PRO A O 1
ATOM 2106 N N . ASP A 1 268 ? -15.178 -5.109 0.997 1.00 95.12 268 ASP A N 1
ATOM 2107 C CA . ASP A 1 268 ? -15.469 -6.470 1.455 1.00 95.12 268 ASP A CA 1
ATOM 2108 C C . ASP A 1 268 ? -14.194 -7.063 2.081 1.00 95.12 268 ASP A C 1
ATOM 2110 O O . ASP A 1 268 ? -13.073 -6.693 1.700 1.00 95.12 268 ASP A O 1
ATOM 2114 N N . VAL A 1 269 ? -14.343 -7.956 3.061 1.00 95.75 269 VAL A N 1
ATOM 2115 C CA . VAL A 1 269 ? -13.210 -8.554 3.782 1.00 95.75 269 VAL A CA 1
ATOM 2116 C C . VAL A 1 269 ? -13.159 -10.053 3.541 1.00 95.75 269 VAL A C 1
ATOM 2118 O O . VAL A 1 269 ? -14.167 -10.739 3.631 1.00 95.75 269 VAL A O 1
ATOM 2121 N N . ALA A 1 270 ? -11.962 -10.562 3.264 1.00 93.25 270 ALA A N 1
ATOM 2122 C CA . ALA A 1 270 ? -11.689 -11.986 3.080 1.00 93.25 270 ALA A CA 1
ATOM 2123 C C . ALA A 1 270 ? -10.841 -12.533 4.248 1.00 93.25 270 ALA A C 1
ATOM 2125 O O . ALA A 1 270 ? -10.219 -11.743 4.975 1.00 93.25 270 ALA A O 1
ATOM 2126 N N . PRO A 1 271 ? -10.744 -13.866 4.433 1.00 93.19 271 PRO A N 1
ATOM 2127 C CA . PRO A 1 271 ? -9.839 -14.453 5.418 1.00 93.19 271 PRO A CA 1
ATOM 2128 C C . PRO A 1 271 ? -8.396 -13.949 5.255 1.00 93.19 271 PRO A C 1
ATOM 2130 O O . PRO A 1 271 ? -7.832 -13.969 4.163 1.00 93.19 271 PRO A O 1
ATOM 2133 N N . GLY A 1 272 ? -7.792 -13.488 6.350 1.00 92.38 272 GLY A N 1
ATOM 2134 C CA . GLY A 1 272 ? -6.444 -12.915 6.380 1.00 92.38 272 GLY A CA 1
ATOM 2135 C C . GLY A 1 272 ? -6.370 -11.412 6.086 1.00 92.38 272 GLY A C 1
ATOM 2136 O O . GLY A 1 272 ? -5.309 -10.815 6.290 1.00 92.38 272 GLY A O 1
ATOM 2137 N N . SER A 1 273 ? -7.469 -10.783 5.663 1.00 95.50 273 SER A N 1
ATOM 2138 C CA . SER A 1 273 ? -7.540 -9.325 5.546 1.00 95.50 273 SER A CA 1
ATOM 2139 C C . SER A 1 273 ? -7.593 -8.655 6.923 1.00 95.50 273 SER A C 1
ATOM 2141 O O . SER A 1 273 ? -8.046 -9.238 7.915 1.00 95.50 273 SER A O 1
ATOM 2143 N N . GLN A 1 274 ? -7.110 -7.415 6.998 1.00 96.94 274 GLN A N 1
ATOM 2144 C CA . GLN A 1 274 ? -7.090 -6.627 8.221 1.00 96.94 274 GLN A CA 1
ATOM 2145 C C . GLN A 1 274 ? -7.728 -5.259 8.025 1.00 96.94 274 GLN A C 1
ATOM 2147 O O . GLN A 1 274 ? -7.340 -4.509 7.129 1.00 96.94 274 GLN A O 1
ATOM 2152 N N . LEU A 1 275 ? -8.629 -4.900 8.936 1.00 97.12 275 LEU A N 1
ATOM 2153 C CA . LEU A 1 275 ? -9.151 -3.547 9.090 1.00 97.12 275 LEU A CA 1
ATOM 2154 C C . LEU A 1 275 ? -8.635 -2.980 10.413 1.00 97.12 275 LEU A C 1
ATOM 2156 O O . LEU A 1 275 ? -8.839 -3.567 11.475 1.00 97.12 275 LEU A O 1
ATOM 2160 N N . ALA A 1 276 ? -7.955 -1.843 10.352 1.00 97.38 276 ALA A N 1
ATOM 2161 C CA . ALA A 1 276 ? -7.461 -1.140 11.523 1.00 97.38 276 ALA A CA 1
ATOM 2162 C C . ALA A 1 276 ? -8.084 0.252 11.628 1.00 97.38 276 ALA A C 1
ATOM 2164 O O . ALA A 1 276 ? -8.280 0.941 10.627 1.00 97.38 276 ALA A O 1
ATOM 2165 N N . PHE A 1 277 ? -8.367 0.681 12.854 1.00 98.12 277 PHE A N 1
ATOM 2166 C CA . PHE A 1 277 ? -8.815 2.032 13.156 1.00 98.12 277 PHE A CA 1
ATOM 2167 C C . PHE A 1 277 ? -7.891 2.658 14.194 1.00 98.12 277 PHE A C 1
ATOM 2169 O O . PHE A 1 277 ? -7.736 2.148 15.307 1.00 98.12 277 PHE A O 1
ATOM 2176 N N . VAL A 1 278 ? -7.246 3.752 13.797 1.00 97.31 278 VAL A N 1
ATOM 2177 C CA . VAL A 1 278 ? -6.166 4.386 14.555 1.00 97.31 278 VAL A CA 1
ATOM 2178 C C . VAL A 1 278 ? -6.599 5.777 14.960 1.00 97.31 278 VAL A C 1
ATOM 2180 O O . VAL A 1 278 ? -6.920 6.588 14.095 1.00 97.31 278 VAL A O 1
ATOM 2183 N N . VAL A 1 279 ? -6.569 6.055 16.259 1.00 96.62 279 VAL A N 1
ATOM 2184 C CA . VAL A 1 279 ? -6.906 7.356 16.833 1.00 96.62 279 VAL A CA 1
ATOM 2185 C C . VAL A 1 279 ? -5.635 8.077 17.265 1.00 96.62 279 VAL A C 1
ATOM 2187 O O . VAL A 1 279 ? -4.827 7.503 17.998 1.00 96.62 279 VAL A O 1
ATOM 2190 N N . ARG A 1 280 ? -5.475 9.329 16.819 1.00 92.62 280 ARG A N 1
ATOM 2191 C CA . ARG A 1 280 ? -4.439 10.269 17.274 1.00 92.62 280 ARG A CA 1
ATOM 2192 C C . ARG A 1 280 ? -5.061 11.620 17.595 1.00 92.62 280 ARG A C 1
ATOM 2194 O O . ARG A 1 280 ? -5.733 12.194 16.741 1.00 92.62 280 ARG A O 1
ATOM 2201 N N . GLY A 1 281 ? -4.848 12.128 18.808 1.00 89.12 281 GLY A N 1
ATOM 2202 C CA . GLY A 1 281 ? -5.414 13.421 19.220 1.00 89.12 281 GLY A CA 1
ATOM 2203 C C . GLY A 1 281 ? -6.946 13.475 19.106 1.00 89.12 281 GLY A C 1
ATOM 2204 O O . GLY A 1 281 ? -7.513 14.512 18.778 1.00 89.12 281 GLY A O 1
ATOM 2205 N N . GLY A 1 282 ? -7.615 12.335 19.308 1.00 90.81 282 GLY A N 1
ATOM 2206 C CA . GLY A 1 282 ? -9.066 12.171 19.167 1.00 90.81 282 GLY A CA 1
ATOM 2207 C C . GLY A 1 282 ? -9.553 11.861 17.746 1.00 90.81 282 GLY A C 1
ATOM 2208 O O . GLY A 1 282 ? -10.567 11.181 17.593 1.00 90.81 282 GLY A O 1
ATOM 2209 N N . GLU A 1 283 ? -8.839 12.263 16.697 1.00 93.75 283 GLU A N 1
ATOM 2210 C CA . GLU A 1 283 ? -9.228 11.964 15.312 1.00 93.75 283 GLU A CA 1
ATOM 2211 C C . GLU A 1 283 ? -8.851 10.543 14.896 1.00 93.75 283 GLU A C 1
ATOM 2213 O O . GLU A 1 283 ? -7.783 10.046 15.248 1.00 93.75 283 GLU A O 1
ATOM 2218 N N . GLY A 1 284 ? -9.723 9.894 14.124 1.00 95.50 284 GLY A N 1
ATOM 2219 C CA . GLY A 1 284 ? -9.571 8.501 13.711 1.00 95.50 284 GLY A CA 1
ATOM 2220 C C . GLY A 1 284 ? -9.279 8.336 12.221 1.00 95.50 284 GLY A C 1
ATOM 2221 O O . GLY A 1 284 ? -9.806 9.077 11.403 1.00 95.50 284 GLY A O 1
ATOM 2222 N N . GLN A 1 285 ? -8.482 7.345 11.837 1.00 96.50 285 GLN A N 1
ATOM 2223 C CA . GLN A 1 285 ? -8.248 6.967 10.439 1.00 96.50 285 GLN A CA 1
ATOM 2224 C C . GLN A 1 285 ? -8.446 5.461 10.278 1.00 96.50 285 GLN A C 1
ATOM 2226 O O . GLN A 1 285 ? -7.875 4.678 11.042 1.00 96.50 285 GLN A O 1
ATOM 2231 N N . PHE A 1 286 ? -9.216 5.062 9.264 1.00 97.50 286 PHE A N 1
ATOM 2232 C CA . PHE A 1 286 ? -9.302 3.666 8.845 1.00 97.50 286 PHE A CA 1
ATOM 2233 C C . PHE A 1 286 ? -8.120 3.292 7.961 1.00 97.50 286 PHE A C 1
ATOM 2235 O O . PHE A 1 286 ? -7.671 4.089 7.136 1.00 97.50 286 PHE A O 1
ATOM 2242 N N . TRP A 1 287 ? -7.661 2.061 8.122 1.00 96.06 287 TRP A N 1
ATOM 2243 C CA . TRP A 1 287 ? -6.566 1.458 7.385 1.00 96.06 287 TRP A CA 1
ATOM 2244 C C . TRP A 1 287 ? -6.943 0.031 7.010 1.00 96.06 287 TRP A C 1
ATOM 2246 O O . TRP A 1 287 ? -7.524 -0.686 7.822 1.00 96.06 287 TRP A O 1
ATOM 2256 N N . TYR A 1 288 ? -6.581 -0.397 5.808 1.00 95.44 288 TYR A N 1
ATOM 2257 C CA . TYR A 1 288 ? -6.898 -1.725 5.306 1.00 95.44 288 TYR A CA 1
ATOM 2258 C C . TYR A 1 288 ? -5.700 -2.423 4.686 1.00 95.44 288 TYR A C 1
ATOM 2260 O O . TYR A 1 288 ? -4.818 -1.793 4.100 1.00 95.44 288 TYR A O 1
ATOM 2268 N N . ARG A 1 289 ? -5.688 -3.742 4.832 1.00 92.62 289 ARG A N 1
ATOM 2269 C CA . ARG A 1 289 ? -4.718 -4.655 4.244 1.00 92.62 289 ARG A CA 1
ATOM 2270 C C . ARG A 1 289 ? -5.485 -5.876 3.755 1.00 92.62 289 ARG A C 1
ATOM 2272 O O . ARG A 1 289 ? -6.145 -6.530 4.554 1.00 92.62 289 ARG A O 1
ATOM 2279 N N . ALA A 1 290 ? -5.412 -6.186 2.468 1.00 89.25 290 ALA A N 1
ATOM 2280 C CA . ALA A 1 290 ? -6.221 -7.244 1.866 1.00 89.25 290 ALA A CA 1
ATOM 2281 C C . ALA A 1 290 ? -5.730 -8.655 2.222 1.00 89.25 290 ALA A C 1
ATOM 2283 O O . ALA A 1 290 ? -6.519 -9.592 2.232 1.00 89.25 290 ALA A O 1
ATOM 2284 N N . SER A 1 291 ? -4.439 -8.815 2.524 1.00 83.88 291 SER A N 1
ATOM 2285 C CA . SER A 1 291 ? -3.841 -10.109 2.863 1.00 83.88 291 SER A CA 1
ATOM 2286 C C . SER A 1 291 ? -2.657 -9.950 3.812 1.00 83.88 291 SER A C 1
ATOM 2288 O O . SER A 1 291 ? -1.943 -8.949 3.763 1.00 83.88 291 SER A O 1
ATOM 2290 N N . ALA A 1 292 ? -2.391 -10.972 4.627 1.00 69.31 292 ALA A N 1
ATOM 2291 C CA . ALA A 1 292 ? -1.198 -11.053 5.470 1.00 69.31 292 ALA A CA 1
ATOM 2292 C C . ALA A 1 292 ? 0.124 -10.985 4.674 1.00 69.31 292 ALA A C 1
ATOM 2294 O O . ALA A 1 292 ? 1.144 -10.598 5.239 1.00 69.31 292 ALA A O 1
ATOM 2295 N N . ALA A 1 293 ? 0.109 -11.314 3.375 1.00 71.19 293 ALA A N 1
ATOM 2296 C CA . ALA A 1 293 ? 1.265 -11.163 2.487 1.00 71.19 293 ALA A CA 1
ATOM 2297 C C . ALA A 1 293 ? 1.616 -9.689 2.204 1.00 71.19 293 ALA A C 1
ATOM 2299 O O . ALA A 1 293 ? 2.766 -9.369 1.908 1.00 71.19 293 ALA A O 1
ATOM 2300 N N . GLN A 1 294 ? 0.645 -8.776 2.327 1.00 74.81 294 GLN A N 1
ATOM 2301 C CA . GLN A 1 294 ? 0.890 -7.344 2.200 1.00 74.81 294 GLN A CA 1
ATOM 2302 C C . GLN A 1 294 ? 1.517 -6.809 3.491 1.00 74.81 294 GLN A C 1
ATOM 2304 O O . GLN A 1 294 ? 1.018 -7.024 4.598 1.00 74.81 294 GLN A O 1
ATOM 2309 N N . THR A 1 295 ? 2.618 -6.075 3.361 1.00 70.06 295 THR A N 1
ATOM 2310 C CA . THR A 1 295 ? 3.329 -5.483 4.504 1.00 70.06 295 THR A CA 1
ATOM 2311 C C . THR A 1 295 ? 2.733 -4.139 4.921 1.00 70.06 295 THR A C 1
ATOM 2313 O O . THR A 1 295 ? 2.728 -3.810 6.110 1.00 70.06 295 THR A O 1
ATOM 2316 N N . ALA A 1 296 ? 2.193 -3.384 3.961 1.00 79.25 296 ALA A N 1
ATOM 2317 C CA . ALA A 1 296 ? 1.666 -2.041 4.161 1.00 79.25 296 ALA A CA 1
ATOM 2318 C C . ALA A 1 296 ? 0.142 -2.018 4.359 1.00 79.25 296 ALA A C 1
ATOM 2320 O O . ALA A 1 296 ? -0.607 -2.788 3.762 1.00 79.25 296 ALA A O 1
ATOM 2321 N N . PHE A 1 297 ? -0.310 -1.081 5.191 1.00 88.69 297 PHE A N 1
ATOM 2322 C CA . PHE A 1 297 ? -1.714 -0.709 5.330 1.00 88.69 297 PHE A CA 1
ATOM 2323 C C . PHE A 1 297 ? -2.027 0.484 4.416 1.00 88.69 297 PHE A C 1
ATOM 2325 O O . PHE A 1 297 ? -1.282 1.462 4.406 1.00 88.69 297 PHE A O 1
ATOM 2332 N N . THR A 1 298 ? -3.158 0.442 3.714 1.00 89.31 298 THR A N 1
ATOM 2333 C CA . THR A 1 298 ? -3.660 1.551 2.886 1.00 89.31 298 THR A CA 1
ATOM 2334 C C . THR A 1 298 ? -4.733 2.327 3.655 1.00 89.31 298 THR A C 1
ATOM 2336 O O . THR A 1 298 ? -5.632 1.693 4.210 1.00 89.31 298 THR A O 1
ATOM 2339 N N . PRO A 1 299 ? -4.685 3.669 3.731 1.00 91.75 299 PRO A N 1
ATOM 2340 C CA . PRO A 1 299 ? -5.724 4.435 4.412 1.00 91.75 299 PRO A CA 1
ATOM 2341 C C . PRO A 1 299 ? -7.046 4.371 3.634 1.00 91.75 299 PRO A C 1
ATOM 2343 O O . PRO A 1 299 ? -7.066 4.514 2.412 1.00 91.75 299 PRO A O 1
ATOM 2346 N N . LEU A 1 300 ? -8.157 4.189 4.347 1.00 90.38 300 LEU A N 1
ATOM 2347 C CA . LEU A 1 300 ? -9.508 4.193 3.789 1.00 90.38 300 LEU A CA 1
ATOM 2348 C C . LEU A 1 300 ? -10.249 5.470 4.176 1.00 90.38 300 LEU A C 1
ATOM 2350 O O . LEU A 1 300 ? -10.457 5.739 5.360 1.00 90.38 300 LEU A O 1
ATOM 2354 N N . GLY A 1 301 ? -10.686 6.227 3.171 1.00 89.06 301 GLY A N 1
ATOM 2355 C CA . GLY A 1 301 ? -11.479 7.436 3.374 1.00 89.06 301 GLY A CA 1
ATOM 2356 C C . GLY A 1 301 ? -10.757 8.554 4.147 1.00 89.06 301 GLY A C 1
ATOM 2357 O O . GLY A 1 301 ? -9.568 8.450 4.467 1.00 89.06 301 GLY A O 1
ATOM 2358 N N . PRO A 1 302 ? -11.467 9.660 4.431 1.00 86.31 302 PRO A N 1
ATOM 2359 C CA . PRO A 1 302 ? -10.928 10.770 5.209 1.00 86.31 302 PRO A CA 1
ATOM 2360 C C . PRO A 1 302 ? -10.788 10.417 6.697 1.00 86.31 302 PRO A C 1
ATOM 2362 O O . PRO A 1 302 ? -11.384 9.452 7.189 1.00 86.31 302 PRO A O 1
ATOM 2365 N N . ARG A 1 303 ? -10.053 11.257 7.436 1.00 91.81 303 ARG A N 1
ATOM 2366 C CA . ARG A 1 303 ? -10.041 11.206 8.902 1.00 91.81 303 ARG A CA 1
ATOM 2367 C C . ARG A 1 303 ? -11.422 11.502 9.473 1.00 91.81 303 ARG A C 1
ATOM 2369 O O . ARG A 1 303 ? -12.187 12.302 8.939 1.00 91.81 303 ARG A O 1
ATOM 2376 N N . GLN A 1 304 ? -11.708 10.855 10.588 1.00 95.69 304 GLN A N 1
ATOM 2377 C CA . GLN A 1 304 ? -12.972 10.892 11.292 1.00 95.69 304 GLN A CA 1
ATOM 2378 C C . GLN A 1 304 ? -12.854 11.725 12.564 1.00 95.69 304 GLN A C 1
ATOM 2380 O O . GLN A 1 304 ? -11.825 11.723 13.241 1.00 95.69 304 GLN A O 1
ATOM 2385 N N . SER A 1 305 ? -13.937 12.424 12.896 1.00 94.75 305 SER A N 1
ATOM 2386 C CA . SER A 1 305 ? -13.994 13.295 14.073 1.00 94.75 305 SER A CA 1
ATOM 2387 C C . SER A 1 305 ? -13.885 12.517 15.389 1.00 94.75 305 SER A C 1
ATOM 2389 O O . SER A 1 305 ? -14.227 11.337 15.455 1.00 94.75 305 SER A O 1
ATOM 2391 N N . ALA A 1 306 ? -13.507 13.202 16.471 1.00 94.94 306 ALA A N 1
ATOM 2392 C CA . ALA A 1 306 ? -13.430 12.604 17.806 1.00 94.94 306 ALA A CA 1
ATOM 2393 C C . ALA A 1 306 ? -14.749 11.987 18.299 1.00 94.94 306 ALA A C 1
ATOM 2395 O O . ALA A 1 306 ? -14.734 10.952 18.971 1.00 94.94 306 ALA A O 1
ATOM 2396 N N . ALA A 1 307 ? -15.888 12.576 17.919 1.00 95.06 307 ALA A N 1
ATOM 2397 C CA . ALA A 1 307 ? -17.206 12.027 18.223 1.00 95.06 307 ALA A CA 1
ATOM 2398 C C . ALA A 1 307 ? -17.403 10.654 17.558 1.00 95.06 307 ALA A C 1
ATOM 2400 O O . ALA A 1 307 ? -17.724 9.683 18.244 1.00 95.06 307 ALA A O 1
ATOM 2401 N N . PHE A 1 308 ? -17.111 10.548 16.254 1.00 97.25 308 PHE A N 1
ATOM 2402 C CA . PHE A 1 308 ? -17.156 9.270 15.539 1.00 97.25 308 PHE A CA 1
ATOM 2403 C C . PHE A 1 308 ? -16.174 8.267 16.148 1.00 97.25 308 PHE A C 1
ATOM 2405 O O . PHE A 1 308 ? -16.572 7.160 16.494 1.00 97.25 308 PHE A O 1
ATOM 2412 N N . SER A 1 309 ? -14.909 8.657 16.332 1.00 97.25 309 SER A N 1
ATOM 2413 C CA . SER A 1 309 ? -13.855 7.771 16.840 1.00 97.25 309 SER A CA 1
ATOM 2414 C C . SER A 1 309 ? -14.210 7.147 18.186 1.00 97.25 309 SER A C 1
ATOM 2416 O O . SER A 1 309 ? -13.949 5.967 18.422 1.00 97.25 309 SER A O 1
ATOM 2418 N N . THR A 1 310 ? -14.836 7.935 19.063 1.00 95.31 310 THR A N 1
ATOM 2419 C CA . THR A 1 310 ? -15.299 7.476 20.375 1.00 95.31 310 THR A CA 1
ATOM 2420 C C . THR A 1 310 ? -16.425 6.453 20.239 1.00 95.31 310 THR A C 1
ATOM 2422 O O . THR A 1 310 ? -16.357 5.403 20.870 1.00 95.31 310 THR A O 1
ATOM 2425 N N . ARG A 1 311 ? -17.439 6.721 19.404 1.00 96.56 311 ARG A N 1
ATOM 2426 C CA . ARG A 1 311 ? -18.591 5.820 19.203 1.00 96.56 311 ARG A CA 1
ATOM 2427 C C . ARG A 1 311 ? -18.241 4.558 18.428 1.00 96.56 311 ARG A C 1
ATOM 2429 O O . ARG A 1 311 ? -18.743 3.489 18.748 1.00 96.56 311 ARG A O 1
ATOM 2436 N N . PHE A 1 312 ? -17.348 4.654 17.455 1.00 97.69 312 PHE A N 1
ATOM 2437 C CA . PHE A 1 312 ? -16.885 3.495 16.711 1.00 97.69 312 PHE A CA 1
ATOM 2438 C C . PHE A 1 312 ? -16.105 2.535 17.616 1.00 97.69 312 PHE A C 1
ATOM 2440 O O . PHE A 1 312 ? -16.441 1.360 17.712 1.00 97.69 312 PHE A O 1
ATOM 2447 N N . LEU A 1 313 ? -15.118 3.038 18.367 1.00 97.75 313 LEU A N 1
ATOM 2448 C CA . LEU A 1 313 ? -14.335 2.188 19.270 1.00 97.75 313 LEU A CA 1
ATOM 2449 C C . LEU A 1 313 ? -15.113 1.723 20.509 1.00 97.75 313 LEU A C 1
ATOM 2451 O O . LEU A 1 313 ? -14.694 0.756 21.147 1.00 97.75 313 LEU A O 1
ATOM 2455 N N . ALA A 1 314 ? -16.246 2.356 20.834 1.00 96.50 314 ALA A N 1
ATOM 2456 C CA . ALA A 1 314 ? -17.133 1.917 21.910 1.00 96.50 314 ALA A CA 1
ATOM 2457 C C . ALA A 1 314 ? -17.643 0.483 21.708 1.00 96.50 314 ALA A C 1
ATOM 2459 O O . ALA A 1 314 ? -17.839 -0.222 22.697 1.00 96.50 314 ALA A O 1
ATOM 2460 N N . ILE A 1 315 ? -17.773 0.023 20.459 1.00 97.38 315 ILE A N 1
ATOM 2461 C CA . ILE A 1 315 ? -18.186 -1.350 20.129 1.00 97.38 315 ILE A CA 1
ATOM 2462 C C . ILE A 1 315 ? -17.302 -2.379 20.851 1.00 97.38 315 ILE A C 1
ATOM 2464 O O . ILE A 1 315 ? -17.811 -3.361 21.385 1.00 97.38 315 ILE A O 1
ATOM 2468 N N . TRP A 1 316 ? -15.994 -2.124 20.944 1.00 97.50 316 TRP A N 1
ATOM 2469 C CA . TRP A 1 316 ? -15.031 -3.029 21.583 1.00 97.50 316 TRP A CA 1
ATOM 2470 C C . TRP A 1 316 ? -14.596 -2.589 22.985 1.00 97.50 316 TRP A C 1
ATOM 2472 O O . TRP A 1 316 ? -14.244 -3.433 23.801 1.00 97.50 316 TRP A O 1
ATOM 2482 N N . LEU A 1 317 ? -14.560 -1.281 23.269 1.00 96.75 317 LEU A N 1
ATOM 2483 C CA . LEU A 1 317 ? -13.861 -0.740 24.446 1.00 96.75 317 LEU A CA 1
ATOM 2484 C C . LEU A 1 317 ? -14.776 -0.091 25.496 1.00 96.75 317 LEU A C 1
ATOM 2486 O O . LEU A 1 317 ? -14.325 0.154 26.621 1.00 96.75 317 LEU A O 1
ATOM 2490 N N . ASP A 1 318 ? -16.041 0.198 25.175 1.00 95.31 318 ASP A N 1
ATOM 2491 C CA . ASP A 1 318 ? -16.993 0.741 26.157 1.00 95.31 318 ASP A CA 1
ATOM 2492 C C . ASP A 1 318 ? -17.387 -0.364 27.152 1.00 95.31 318 ASP A C 1
ATOM 2494 O O . ASP A 1 318 ? -17.599 -1.503 26.736 1.00 95.31 318 ASP A O 1
ATOM 2498 N N . PRO A 1 319 ? -17.496 -0.073 28.461 1.00 92.94 319 PRO A N 1
ATOM 2499 C CA . PRO A 1 319 ? -17.985 -1.040 29.448 1.00 92.94 319 PRO A CA 1
ATOM 2500 C C . PRO A 1 319 ? -19.346 -1.672 29.108 1.00 92.94 319 PRO A C 1
ATOM 2502 O O . PRO A 1 319 ? -19.639 -2.755 29.597 1.00 92.94 319 PRO A O 1
ATOM 2505 N N . ARG A 1 320 ? -20.161 -1.017 28.269 1.00 92.50 320 ARG A N 1
ATOM 2506 C CA . ARG A 1 320 ? -21.466 -1.493 27.782 1.00 92.50 320 ARG A CA 1
ATOM 2507 C C . ARG A 1 320 ? -21.380 -2.254 26.452 1.00 92.50 320 ARG A C 1
ATOM 2509 O O . ARG A 1 320 ? -22.380 -2.365 25.750 1.00 92.50 320 ARG A O 1
ATOM 2516 N N . THR A 1 321 ? -20.196 -2.701 26.029 1.00 94.50 321 THR A N 1
ATOM 2517 C CA . THR A 1 321 ? -20.070 -3.598 24.868 1.00 94.50 321 THR A CA 1
ATOM 2518 C C . THR A 1 321 ? -20.922 -4.855 25.050 1.00 94.50 321 THR A C 1
ATOM 2520 O O . THR A 1 321 ? -21.093 -5.349 26.164 1.00 94.50 321 THR A O 1
ATOM 2523 N N . THR A 1 322 ? -21.426 -5.399 23.943 1.00 93.00 322 THR A N 1
ATOM 2524 C CA . THR A 1 322 ? -22.116 -6.695 23.950 1.00 93.00 322 THR A CA 1
ATOM 2525 C C . THR A 1 322 ? -21.151 -7.876 24.133 1.00 93.00 322 THR A C 1
ATOM 2527 O O . THR A 1 322 ? -21.604 -8.989 24.383 1.00 93.00 322 THR A O 1
ATOM 2530 N N . TYR A 1 323 ? -19.830 -7.636 24.092 1.00 94.06 323 TYR A N 1
ATOM 2531 C CA . TYR A 1 323 ? -18.777 -8.641 24.276 1.00 94.06 323 TYR A CA 1
ATOM 2532 C C . TYR A 1 323 ? -17.823 -8.281 25.439 1.00 94.06 323 TYR A C 1
ATOM 2534 O O . TYR A 1 323 ? -16.668 -7.904 25.208 1.00 94.06 323 TYR A O 1
ATOM 2542 N N . PRO A 1 324 ? -18.266 -8.370 26.709 1.00 95.31 324 PRO A N 1
ATOM 2543 C CA . PRO A 1 324 ? -17.485 -7.918 27.866 1.00 95.31 324 PRO A CA 1
ATOM 2544 C C . PRO A 1 324 ? -16.168 -8.685 28.066 1.00 95.31 324 PRO A C 1
ATOM 2546 O O . PRO A 1 324 ? -15.155 -8.070 28.394 1.00 95.31 324 PRO A O 1
ATOM 2549 N N . GLU A 1 325 ? -16.149 -9.996 27.820 1.00 93.62 325 GLU A N 1
ATOM 2550 C CA . GLU A 1 325 ? -14.935 -10.827 27.906 1.00 93.62 325 GLU A CA 1
ATOM 2551 C C . GLU A 1 325 ? -13.896 -10.418 26.852 1.00 93.62 325 GLU A C 1
ATOM 2553 O O . GLU A 1 325 ? -12.720 -10.227 27.165 1.00 93.62 325 GLU A O 1
ATOM 2558 N N . LEU A 1 326 ? -14.347 -10.183 25.612 1.00 94.62 326 LEU A N 1
ATOM 2559 C CA . LEU A 1 326 ? -13.511 -9.693 24.512 1.00 94.62 326 LEU A CA 1
ATOM 2560 C C . LEU A 1 326 ? -12.875 -8.350 24.885 1.00 94.62 326 LEU A C 1
ATOM 2562 O O . LEU A 1 326 ? -11.679 -8.138 24.676 1.00 94.62 326 LEU A O 1
ATOM 2566 N N . ARG A 1 327 ? -13.655 -7.451 25.494 1.00 96.44 327 ARG A N 1
ATOM 2567 C CA . ARG A 1 327 ? -13.142 -6.177 25.998 1.00 96.44 327 ARG A CA 1
ATOM 2568 C C . ARG A 1 327 ? -12.062 -6.370 27.054 1.00 96.44 327 ARG A C 1
ATOM 2570 O O . ARG A 1 327 ? -11.040 -5.697 26.950 1.00 96.44 327 ARG A O 1
ATOM 2577 N N . GLN A 1 328 ? -12.276 -7.231 28.053 1.00 95.94 328 GLN A N 1
ATOM 2578 C CA . GLN A 1 328 ? -11.282 -7.468 29.111 1.00 95.94 328 GLN A CA 1
ATOM 2579 C C . GLN A 1 328 ? -9.956 -7.942 28.519 1.00 95.94 328 GLN A C 1
ATOM 2581 O O . GLN A 1 328 ? -8.919 -7.338 28.787 1.00 95.94 328 GLN A O 1
ATOM 2586 N N . GLN A 1 329 ? -10.012 -8.918 27.613 1.00 95.00 329 GLN A N 1
ATOM 2587 C CA . GLN A 1 329 ? -8.841 -9.415 26.897 1.00 95.00 329 GLN A CA 1
ATOM 2588 C C . GLN A 1 329 ? -8.125 -8.307 26.099 1.00 95.00 329 GLN A C 1
ATOM 2590 O O . GLN A 1 329 ? -6.898 -8.203 26.142 1.00 95.00 329 GLN A O 1
ATOM 2595 N N . LEU A 1 330 ? -8.867 -7.423 25.417 1.00 96.19 330 LEU A N 1
ATOM 2596 C CA . LEU A 1 330 ? -8.287 -6.311 24.650 1.00 96.19 330 LEU A CA 1
ATOM 2597 C C . LEU A 1 330 ? -7.603 -5.248 25.516 1.00 96.19 330 LEU A C 1
ATOM 2599 O O . LEU A 1 330 ? -6.572 -4.709 25.110 1.00 96.19 330 LEU A O 1
ATOM 2603 N N . ILE A 1 331 ? -8.162 -4.921 26.682 1.00 95.69 331 ILE A N 1
ATOM 2604 C CA . ILE A 1 331 ? -7.605 -3.891 27.575 1.00 95.69 331 ILE A CA 1
ATOM 2605 C C . ILE A 1 331 ? -6.546 -4.442 28.541 1.00 95.69 331 ILE A C 1
ATOM 2607 O O . ILE A 1 331 ? -6.087 -3.709 29.416 1.00 95.69 331 ILE A O 1
ATOM 2611 N N . GLY A 1 332 ? -6.137 -5.703 28.368 1.00 87.56 332 GLY A N 1
ATOM 2612 C CA . GLY A 1 332 ? -5.113 -6.354 29.187 1.00 87.56 332 GLY A CA 1
ATOM 2613 C C . GLY A 1 332 ? -5.614 -6.818 30.558 1.00 87.56 332 GLY A C 1
ATOM 2614 O O . GLY A 1 332 ? -4.803 -7.067 31.447 1.00 87.56 332 GLY A O 1
ATOM 2615 N N . GLY A 1 333 ? -6.932 -6.913 30.743 1.00 75.62 333 GLY A N 1
ATOM 2616 C CA . GLY A 1 333 ? -7.537 -7.554 31.905 1.00 75.62 333 GLY A CA 1
ATOM 2617 C C . GLY A 1 333 ? -7.408 -9.075 31.817 1.00 75.62 333 GLY A C 1
ATOM 2618 O O . GLY A 1 333 ? -7.498 -9.656 30.734 1.00 75.62 333 GLY A O 1
ATOM 2619 N N . THR A 1 334 ? -7.189 -9.729 32.956 1.00 53.44 334 THR A N 1
ATOM 2620 C CA . THR A 1 334 ? -7.335 -11.187 33.062 1.00 53.44 334 THR A CA 1
ATOM 2621 C C . THR A 1 334 ? -8.809 -11.573 32.858 1.00 53.44 334 THR A C 1
ATOM 2623 O O . THR A 1 334 ? -9.659 -10.846 33.380 1.00 53.44 334 THR A O 1
ATOM 2626 N N . PRO A 1 335 ? -9.104 -12.652 32.100 1.00 48.69 335 PRO A N 1
ATOM 2627 C CA . PRO A 1 335 ? -10.467 -13.119 31.832 1.00 48.69 335 PRO A CA 1
ATOM 2628 C C . PRO A 1 335 ? -11.306 -13.366 33.084 1.00 48.69 335 PRO A C 1
ATOM 2630 O O . PRO A 1 335 ? -10.725 -13.823 34.099 1.00 48.69 335 PRO A O 1
#

InterPro domains:
  IPR021306 Protein of unknown function DUF2878 [PF11086] (8-150)

Organism: Klebsiella pneumoniae (NCBI:txid573)

pLDDT: mean 87.79, std 13.2, range [37.09, 98.56]